Protein AF-0000000087205982 (afdb_homodimer)

Foldseek 3Di:
DDWDWFDAAPDRDTDIDDLVDQDLDCVVVLVSCVNRVGDLVVLVVNLVSCVVVVSNVNSLVSLCVCQDPVNCVVCVVPLPSNLVSLLVLLLVLLVVLLVDDPPSNVVSLVSSVVSLVVNCVSPVLPLSSLLSVLSSCVSVVVLVSSLVSLVSSCVVPVVPVSSVVSNVVSVPVD/DDWDWFDAAPDRDTDIDDLVDQDLDCVVVLVSCVNRVGPLVVLVVNLVSCVVVVSNVNSLVSLCVCQDPVNCVVCVVPLPSNLVSLLVLLLVLLVVLLVDDPPSNVVSLVSSVVSLVVNCVSPVLDLSSLLSVLSSCVSVVVLVSSLVSLVSSCVVPVVPVSSVVSNVVSVPVD

Secondary structure (DSSP, 8-state):
--EEEEEPTTSS-EEEEEGGG--S-THHHHHHHHHTT--HHHHHHHHHHHHHTT-HHHHHHHHHHHTSHHHHHHTTT-HHHHHHHHHHHHHHHHHHHHHS-TTHHHHHHHHHHHHHHHHHHH-TT-HHHHHHHHHHHHHHT-HHHHHHHHHHHHHH-TT-HHHHHHHHHHHHH-/--EEEEEPTTSS-EEEEEGGG--S-THHHHHHHHHTT--HHHHHHHHHHHHHTT-HHHHHHHHHHHTSHHHHHHTTT-HHHHHHHHHHHHHHHHHHHHHS-TTHHHHHHHHHHHHHHHHHHH-TT-HHHHHHHHHHHHHHT-HHHHHHHHHHHHHH-TT-HHHHHHHHHHHHH-

Nearest PDB structures (foldseek):
  5zyq-assembly1_A  TM=8.842E-01  e=2.691E-09  Homo sapiens
  1ihg-assembly1_A  TM=6.279E-01  e=3.077E-03  Bos taurus
  2vyi-assembly2_B  TM=7.522E-01  e=1.192E-02  Homo sapiens
  6i57-assembly1_A  TM=7.414E-01  e=2.942E-02  Homo sapiens
  4hoq-assembly1_A  TM=4.321E-01  e=4.371E-03  Homo sapiens

Organism: Triticum turgidum subsp. durum (NCBI:txid4567)

pLDDT: mean 95.59, std 4.88, range [56.16, 98.88]

Radius of gyration: 22.12 Å; Cα contacts (8 Å, |Δi|>4): 467; chains: 2; bounding box: 49×58×54 Å

Solvent-accessible surface area (backbone atoms only — not comparable to full-atom values): 18392 Å² total; per-residue (Å²): 131,65,62,50,71,42,53,35,68,99,54,93,49,63,47,79,43,54,59,85,68,63,65,91,64,48,62,65,58,50,51,48,42,60,74,28,64,40,60,60,67,57,56,51,53,53,24,49,48,30,43,76,71,67,38,52,68,48,18,50,50,47,40,51,57,63,64,27,72,75,42,48,64,75,42,62,86,49,58,67,55,53,31,51,43,28,41,52,51,16,44,49,24,29,34,49,16,63,62,42,56,82,66,58,16,56,52,24,43,50,51,16,50,51,27,39,48,55,30,33,70,75,44,76,78,48,50,68,50,33,45,48,51,16,52,40,24,50,66,70,65,39,54,70,62,14,49,50,28,24,46,56,40,33,74,75,35,76,78,44,53,68,34,48,47,51,48,42,43,54,66,46,71,104,131,64,61,47,71,42,53,35,70,98,54,92,49,62,46,78,44,54,59,85,68,65,64,90,61,47,62,65,58,50,50,48,42,59,74,29,61,41,61,60,65,57,56,50,53,53,25,49,48,30,43,75,71,67,39,51,68,46,18,49,50,48,40,52,58,64,64,27,72,75,40,49,63,75,42,63,87,48,56,68,55,54,32,50,43,27,40,52,51,16,44,50,24,30,34,50,16,63,62,42,55,82,69,58,16,56,53,24,42,50,51,16,49,52,27,39,50,56,30,34,71,76,43,76,77,47,51,67,48,34,45,48,49,16,52,41,25,48,66,71,65,38,54,68,62,15,49,51,29,26,46,56,42,35,74,74,36,76,77,44,55,69,33,50,47,53,50,43,42,56,67,45,71,105

InterPro domains:
  IPR011990 Tetratricopeptide-like helical domain superfamily [G3DSA:1.25.40.10] (9-173)
  IPR011990 Tetratricopeptide-like helical domain superfamily [SSF48452] (40-171)
  IPR031101 RNA polymerase-associated protein Ctr9 [PTHR14027] (1-172)

Sequence (348 aa):
MASVYIPVQGTEEEVRVALDHLPADASDILDILKAEQAPLHLWLIIAREYFKQGKLEQFRQILEEGSGPEIDDYYADVKYERIAILNALGAFHTFLGKAEKAPQKEVHFKDATQYYNRASRIDETEPSTWIGRGQLCVAKGELQMASDSFKIVLDEDGDNFPALLGQCRLLFISMASVYIPVQGTEEEVRVALDHLPADASDILDILKAEQAPLHLWLIIAREYFKQGKLEQFRQILEEGSGPEIDDYYADVKYERIAILNALGAFHTFLGKAEKAPQKEVHFKDATQYYNRASRIDETEPSTWIGRGQLCVAKGELQMASDSFKIVLDEDGDNFPALLGQCRLLFIS

Structure (mmCIF, N/CA/C/O backbone):
data_AF-0000000087205982-model_v1
#
loop_
_entity.id
_entity.type
_entity.pdbx_description
1 polymer 'Uncharacterized protein'
#
loop_
_atom_site.group_PDB
_atom_site.id
_atom_site.type_symbol
_atom_site.label_atom_id
_atom_site.label_alt_id
_atom_site.label_comp_id
_atom_site.label_asym_id
_atom_site.label_entity_id
_atom_site.label_seq_id
_atom_site.pdbx_PDB_ins_code
_atom_site.Cartn_x
_atom_site.Cartn_y
_atom_site.Cartn_z
_atom_site.occupancy
_atom_site.B_iso_or_equiv
_atom_site.auth_seq_id
_atom_site.auth_comp_id
_atom_site.auth_asym_id
_atom_site.auth_atom_id
_atom_site.pdbx_PDB_model_num
ATOM 1 N N . MET A 1 1 ? 5.84 -5.727 -28.172 1 64 1 MET A N 1
ATOM 2 C CA . MET A 1 1 ? 5.27 -6.922 -27.562 1 64 1 MET A CA 1
ATOM 3 C C . MET A 1 1 ? 6.082 -7.348 -26.344 1 64 1 MET A C 1
ATOM 5 O O . MET A 1 1 ? 7.301 -7.52 -26.438 1 64 1 MET A O 1
ATOM 9 N N . ALA A 1 2 ? 5.457 -7.34 -25.078 1 86.25 2 ALA A N 1
ATOM 10 C CA . ALA A 1 2 ? 6.301 -7.547 -23.906 1 86.25 2 ALA A CA 1
ATOM 11 C C . ALA A 1 2 ? 6.699 -9.016 -23.781 1 86.25 2 ALA A C 1
ATOM 13 O O . ALA A 1 2 ?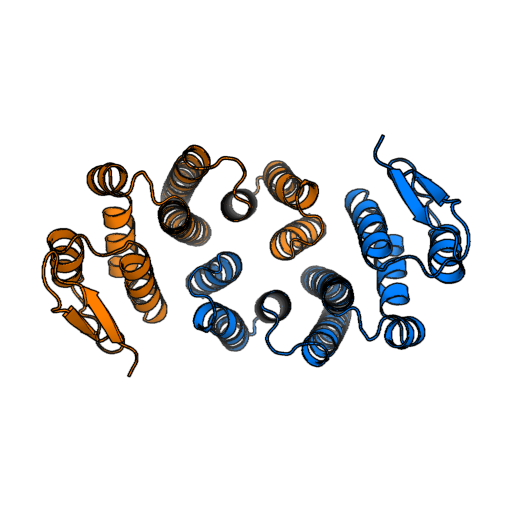 5.883 -9.914 -24 1 86.25 2 ALA A O 1
ATOM 14 N N . SER A 1 3 ? 7.988 -9.375 -23.875 1 95 3 SER A N 1
ATOM 15 C CA . SER A 1 3 ? 8.531 -10.719 -23.656 1 95 3 SER A CA 1
ATOM 16 C C . SER A 1 3 ? 9.508 -10.734 -22.484 1 95 3 SER A C 1
ATOM 18 O O . SER A 1 3 ? 10.031 -9.695 -22.094 1 95 3 SER A O 1
ATOM 20 N N . VAL A 1 4 ? 9.625 -11.984 -21.969 1 96.31 4 VAL A N 1
ATOM 21 C CA . VAL A 1 4 ? 10.711 -12.211 -21.016 1 96.31 4 VAL A CA 1
ATOM 22 C C . VAL A 1 4 ? 11.602 -13.352 -21.516 1 96.31 4 VAL A C 1
ATOM 24 O O . VAL A 1 4 ? 11.18 -14.156 -22.359 1 96.31 4 VAL A O 1
ATOM 27 N N . TYR A 1 5 ? 12.883 -13.312 -21.078 1 97.38 5 TYR A N 1
ATOM 28 C CA . TYR A 1 5 ? 13.875 -14.289 -21.516 1 97.38 5 TYR A CA 1
ATOM 29 C C . TYR A 1 5 ? 14.398 -15.102 -20.344 1 97.38 5 TYR A C 1
ATOM 31 O O . TYR A 1 5 ? 14.984 -14.539 -19.406 1 97.38 5 TY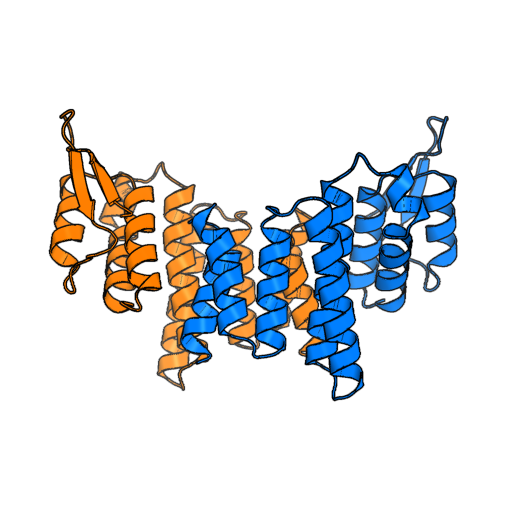R A O 1
ATOM 39 N N . ILE A 1 6 ? 14.164 -16.391 -20.406 1 97.81 6 ILE A N 1
ATOM 40 C CA . ILE A 1 6 ? 14.617 -17.312 -19.375 1 97.81 6 ILE A CA 1
ATOM 41 C C . ILE A 1 6 ? 16 -17.859 -19.734 1 97.81 6 ILE A C 1
ATOM 43 O O . ILE A 1 6 ? 16.156 -18.531 -20.75 1 97.81 6 ILE A O 1
ATOM 47 N N . PRO A 1 7 ? 16.953 -17.547 -18.922 1 97.44 7 PRO A N 1
ATOM 48 C CA . PRO A 1 7 ? 18.266 -18.094 -19.219 1 97.44 7 PRO A CA 1
ATOM 49 C C . PRO A 1 7 ? 18.312 -19.625 -19.172 1 97.44 7 PRO A C 1
ATOM 51 O O . PRO A 1 7 ? 17.641 -20.234 -18.328 1 97.44 7 PRO A O 1
ATOM 54 N N . VAL A 1 8 ? 18.984 -20.234 -20.125 1 95.88 8 VAL A N 1
ATOM 55 C CA . VAL A 1 8 ? 19.219 -21.672 -20.094 1 95.88 8 VAL A CA 1
ATOM 56 C C . VAL A 1 8 ? 20.438 -21.984 -19.234 1 95.88 8 VAL A C 1
ATOM 58 O O . VAL A 1 8 ? 21.531 -21.469 -19.484 1 95.88 8 VAL A O 1
ATOM 61 N N . GLN A 1 9 ? 20.125 -22.766 -18.219 1 91.94 9 GLN A N 1
ATOM 62 C CA . GLN A 1 9 ? 21.172 -23.047 -17.234 1 91.94 9 GLN A CA 1
ATOM 63 C C . GLN A 1 9 ? 22.438 -23.562 -17.891 1 91.94 9 GLN A C 1
ATOM 65 O O . GLN A 1 9 ? 22.375 -24.469 -18.734 1 91.94 9 GLN A O 1
ATOM 70 N N . GLY A 1 10 ? 23.562 -22.969 -17.594 1 91.75 10 GLY A N 1
ATOM 71 C CA . GLY A 1 10 ? 24.859 -23.438 -18.047 1 91.75 10 GLY A CA 1
ATOM 72 C C . GLY A 1 10 ? 25.203 -22.984 -19.453 1 91.75 10 GLY A C 1
ATOM 73 O O . GLY A 1 10 ? 26.219 -23.406 -20.016 1 91.75 10 GLY A O 1
ATOM 74 N N . THR A 1 11 ? 24.344 -22.25 -20.062 1 94.94 11 THR A N 1
ATOM 75 C CA . THR A 1 11 ? 24.594 -21.766 -21.422 1 94.94 11 THR A CA 1
ATOM 76 C C . THR A 1 11 ? 24.344 -20.266 -21.5 1 94.94 11 THR A C 1
ATOM 78 O O . THR A 1 11 ? 23.953 -19.641 -20.516 1 94.94 11 THR A O 1
ATOM 81 N N . GLU A 1 12 ? 24.688 -19.672 -22.672 1 95.5 12 GLU A N 1
ATOM 82 C CA . GLU A 1 12 ? 24.359 -18.281 -22.922 1 95.5 12 GLU A CA 1
ATOM 83 C C . GLU A 1 12 ? 23.031 -18.141 -23.656 1 95.5 12 GLU A C 1
ATOM 85 O O . GLU A 1 12 ? 22.594 -17.016 -23.953 1 95.5 12 GLU A O 1
ATOM 90 N N . GLU A 1 13 ? 22.422 -19.266 -23.828 1 96.94 13 GLU A N 1
ATOM 91 C CA . GLU A 1 13 ? 21.156 -19.234 -24.547 1 96.94 13 GLU A CA 1
ATOM 92 C C . GLU A 1 13 ? 20 -18.828 -23.625 1 96.94 13 GLU A C 1
ATOM 94 O O . GLU A 1 13 ? 20.125 -18.891 -22.406 1 96.94 13 GLU A O 1
ATOM 99 N N . GLU A 1 14 ? 18.984 -18.359 -24.234 1 97.5 14 GLU A N 1
ATOM 100 C CA . GLU A 1 14 ? 17.766 -17.984 -23.516 1 97.5 14 GLU A CA 1
ATOM 101 C C . GLU A 1 14 ? 16.531 -18.5 -24.219 1 97.5 14 GLU A C 1
ATOM 103 O O . GLU A 1 14 ? 16.531 -18.703 -25.438 1 97.5 14 GLU A O 1
ATOM 108 N N . VAL A 1 15 ? 15.562 -18.844 -23.469 1 96.62 15 VAL A N 1
ATOM 109 C CA . VAL A 1 15 ? 14.234 -19.203 -23.969 1 96.62 15 VAL A CA 1
ATOM 110 C C . VAL A 1 15 ? 13.32 -17.984 -23.891 1 96.62 15 VAL A C 1
ATOM 112 O O . VAL A 1 15 ? 13.141 -17.391 -22.812 1 96.62 15 VAL A O 1
ATOM 115 N N . ARG A 1 16 ? 12.766 -17.625 -24.984 1 96.06 16 ARG A N 1
ATOM 116 C CA . ARG A 1 16 ? 11.859 -16.469 -25.047 1 96.06 16 ARG A CA 1
ATOM 117 C C . ARG A 1 16 ? 10.445 -16.875 -24.656 1 96.06 16 ARG A C 1
ATOM 119 O O . ARG A 1 16 ? 9.922 -17.875 -25.156 1 96.06 16 ARG A O 1
ATOM 126 N N . VAL A 1 17 ? 9.828 -16.188 -23.797 1 96.62 17 VAL A N 1
ATOM 127 C CA . VAL A 1 17 ? 8.422 -16.312 -23.453 1 96.62 17 VAL A CA 1
ATOM 128 C C . VAL A 1 17 ? 7.672 -15.047 -23.828 1 96.62 17 VAL A C 1
ATOM 130 O O . VAL A 1 17 ? 7.949 -13.969 -23.297 1 96.62 17 VAL A O 1
ATOM 133 N N . ALA A 1 18 ? 6.684 -15.172 -24.734 1 96.25 18 ALA A N 1
ATOM 134 C CA . ALA A 1 18 ? 5.859 -14.047 -25.156 1 96.25 18 ALA A CA 1
ATOM 135 C C . ALA A 1 18 ? 4.738 -13.781 -24.156 1 96.25 18 ALA A C 1
ATOM 137 O O . ALA A 1 18 ? 3.838 -14.602 -24 1 96.25 18 ALA A O 1
ATOM 138 N N . LEU A 1 19 ? 4.789 -12.617 -23.562 1 96.19 19 LEU A N 1
ATOM 139 C CA . LEU A 1 19 ? 3.85 -12.312 -22.484 1 96.19 19 LEU A CA 1
ATOM 140 C C . LEU A 1 19 ? 2.48 -11.945 -23.047 1 96.19 19 LEU A C 1
ATOM 142 O O . LEU A 1 19 ? 1.464 -12.086 -22.359 1 96.19 19 LEU A O 1
ATOM 146 N N . ASP A 1 20 ? 2.369 -11.516 -24.234 1 94.69 20 ASP A N 1
ATOM 147 C CA . ASP A 1 20 ? 1.104 -11.125 -24.844 1 94.69 20 ASP A CA 1
ATOM 148 C C . ASP A 1 20 ? 0.327 -12.344 -25.328 1 94.69 20 ASP A C 1
ATOM 150 O O . ASP A 1 20 ? -0.86 -12.242 -25.641 1 94.69 20 ASP A O 1
ATOM 154 N N . HIS A 1 21 ? 0.979 -13.539 -25.422 1 92.62 21 HIS A N 1
ATOM 155 C CA . HIS A 1 21 ? 0.349 -14.773 -25.875 1 92.62 21 HIS A CA 1
ATOM 156 C C . HIS A 1 21 ? 0.649 -15.93 -24.922 1 92.62 21 HIS A C 1
ATOM 158 O O . HIS A 1 21 ? 1.104 -16.984 -25.359 1 92.62 21 HIS A O 1
ATOM 164 N N . LEU A 1 22 ? 0.301 -15.727 -23.688 1 96.81 22 LEU A N 1
ATOM 165 C CA . LEU A 1 22 ? 0.54 -16.781 -22.703 1 96.81 22 LEU A CA 1
ATOM 166 C C . LEU A 1 22 ? -0.428 -17.938 -22.891 1 96.81 22 LEU A C 1
ATOM 168 O O . LEU A 1 22 ? -1.612 -17.734 -23.156 1 96.81 22 LEU A O 1
ATOM 172 N N . PRO A 1 23 ? 0.066 -19.172 -22.844 1 96.38 23 PRO A N 1
ATOM 173 C CA . PRO A 1 23 ? -0.799 -20.344 -23.047 1 96.38 23 PRO A CA 1
ATOM 174 C C . PRO A 1 23 ? -1.852 -20.5 -21.953 1 96.38 23 PRO A C 1
ATOM 176 O O . PRO A 1 23 ? -1.636 -20.078 -20.812 1 96.38 23 PRO A O 1
ATOM 179 N N . ALA A 1 24 ? -2.977 -21.125 -22.281 1 96.12 24 ALA A N 1
ATOM 180 C CA . ALA A 1 24 ? -4.035 -21.422 -21.312 1 96.12 24 ALA A CA 1
ATOM 181 C C . ALA A 1 24 ? -3.572 -22.469 -20.297 1 96.12 24 ALA A C 1
ATOM 183 O O . ALA A 1 24 ? -4.031 -22.484 -19.156 1 96.12 24 ALA A O 1
ATOM 184 N N . ASP A 1 25 ? -2.719 -23.234 -20.781 1 96.69 25 ASP A N 1
ATOM 185 C CA . ASP A 1 25 ? -2.07 -24.219 -19.922 1 96.69 25 ASP A CA 1
ATOM 186 C C . ASP A 1 25 ? -0.654 -23.781 -19.562 1 96.69 25 ASP A C 1
ATOM 188 O O . ASP A 1 25 ? 0.228 -23.734 -20.422 1 96.69 25 ASP A O 1
ATOM 192 N N . ALA A 1 26 ? -0.433 -23.5 -18.234 1 97.12 26 ALA A N 1
ATOM 193 C CA . ALA A 1 26 ? 0.837 -22.938 -17.797 1 97.12 26 ALA A CA 1
ATOM 194 C C . ALA A 1 26 ? 1.874 -24.031 -17.562 1 97.12 26 ALA A C 1
ATOM 196 O O . ALA A 1 26 ? 3.021 -23.734 -17.203 1 97.12 26 ALA A O 1
ATOM 197 N N . SER A 1 27 ? 1.554 -25.281 -17.75 1 97.12 27 SER A N 1
ATOM 198 C CA . SER A 1 27 ? 2.414 -26.406 -17.406 1 97.12 27 SER A CA 1
ATOM 199 C C . SER A 1 27 ? 3.738 -26.344 -18.156 1 97.12 27 SER A C 1
ATOM 201 O O . SER A 1 27 ? 4.793 -26.641 -17.594 1 97.12 27 SER A O 1
ATOM 203 N N . ASP A 1 28 ? 3.674 -26 -19.438 1 95.38 28 ASP A N 1
ATOM 204 C CA . ASP A 1 28 ? 4.895 -25.922 -20.234 1 95.38 28 ASP A CA 1
ATOM 205 C C . ASP A 1 28 ? 5.828 -24.828 -19.703 1 95.38 28 ASP A C 1
ATOM 207 O O . ASP A 1 28 ? 7.043 -25.047 -19.625 1 95.38 28 ASP A O 1
ATOM 211 N N . ILE A 1 29 ? 5.254 -23.75 -19.406 1 96.94 29 ILE A N 1
ATOM 212 C CA . ILE A 1 29 ? 6.031 -22.641 -18.859 1 96.94 29 ILE A CA 1
ATOM 213 C C . ILE A 1 29 ? 6.645 -23.047 -17.531 1 96.94 29 ILE A C 1
ATOM 215 O O . ILE A 1 29 ? 7.828 -22.812 -17.281 1 96.94 29 ILE A O 1
ATOM 219 N N . LEU A 1 30 ? 5.848 -23.672 -16.688 1 97.19 30 LEU A N 1
ATOM 220 C CA . LEU A 1 30 ? 6.316 -24.141 -15.391 1 97.19 30 LEU A CA 1
ATOM 221 C C . LEU A 1 30 ? 7.477 -25.125 -15.547 1 97.19 30 LEU A C 1
ATOM 223 O O . LEU A 1 30 ? 8.461 -25.047 -14.812 1 97.19 30 LEU A O 1
ATOM 227 N N . ASP A 1 31 ? 7.363 -26.016 -16.484 1 96.38 31 ASP A N 1
ATOM 228 C CA . ASP A 1 31 ? 8.422 -26.984 -16.734 1 96.38 31 ASP A CA 1
ATOM 229 C C . ASP A 1 31 ? 9.727 -26.297 -17.109 1 96.38 31 ASP A C 1
ATOM 231 O O . ASP A 1 31 ? 10.797 -26.688 -16.656 1 96.38 31 ASP A O 1
ATOM 235 N N . ILE A 1 32 ? 9.594 -25.297 -17.906 1 96.69 32 ILE A N 1
ATOM 236 C CA . ILE A 1 32 ? 10.773 -24.562 -18.344 1 96.69 32 ILE A CA 1
ATOM 237 C C . ILE A 1 32 ? 11.375 -23.812 -17.156 1 96.69 32 ILE A C 1
ATOM 239 O O . ILE A 1 32 ? 12.594 -23.844 -16.953 1 96.69 32 ILE A O 1
ATOM 243 N N . LEU A 1 33 ? 10.594 -23.094 -16.375 1 97.25 33 LEU A N 1
ATOM 244 C CA . LEU A 1 33 ? 11.062 -22.344 -15.219 1 97.25 33 LEU A CA 1
ATOM 245 C C . LEU A 1 33 ? 11.805 -23.266 -14.25 1 97.25 33 LEU A C 1
ATOM 247 O O . LEU A 1 33 ? 12.883 -22.922 -13.758 1 97.25 33 LEU A O 1
ATOM 251 N N . LYS A 1 34 ? 11.266 -24.453 -14.023 1 95.31 34 LYS A N 1
ATOM 252 C CA . LYS A 1 34 ? 11.875 -25.422 -13.109 1 95.31 34 LYS A CA 1
ATOM 253 C C . LYS A 1 34 ? 13.148 -26.016 -13.711 1 95.31 34 LYS A C 1
ATOM 255 O O . LYS A 1 34 ? 14.188 -26.062 -13.055 1 95.31 34 LYS A O 1
ATOM 260 N N . ALA A 1 35 ? 13.047 -26.453 -14.93 1 94.44 35 ALA A N 1
ATOM 261 C CA . ALA A 1 35 ? 14.172 -27.109 -15.594 1 94.44 35 ALA A CA 1
ATOM 262 C C . ALA A 1 35 ? 15.375 -26.172 -15.688 1 94.44 35 ALA A C 1
ATOM 264 O O . ALA A 1 35 ? 16.516 -26.594 -15.531 1 94.44 35 ALA A O 1
ATOM 265 N N . GLU A 1 36 ? 15.094 -24.953 -15.898 1 96.06 36 GLU A N 1
ATOM 266 C CA . GLU A 1 36 ? 16.172 -23.984 -16.109 1 96.06 36 GLU A CA 1
ATOM 267 C C . GLU A 1 36 ? 16.531 -23.266 -14.812 1 96.06 36 GLU A C 1
ATOM 269 O O . GLU A 1 36 ? 17.391 -22.375 -14.805 1 96.06 36 GLU A O 1
ATOM 274 N N . GLN A 1 37 ? 15.906 -23.656 -13.773 1 93.31 37 GLN A N 1
ATOM 275 C CA . GLN A 1 37 ? 16.125 -22.969 -12.508 1 93.31 37 GLN A CA 1
ATOM 276 C C . GLN A 1 37 ? 16.094 -21.453 -12.703 1 93.31 37 GLN A C 1
ATOM 278 O O . GLN A 1 37 ? 17.016 -20.75 -12.297 1 93.31 37 GLN A O 1
ATOM 283 N N . ALA A 1 38 ? 15.023 -21.016 -13.336 1 96.38 38 ALA A N 1
ATOM 284 C CA . ALA A 1 38 ? 14.883 -19.594 -13.672 1 96.38 38 ALA A CA 1
ATOM 285 C C . ALA A 1 38 ? 14.82 -18.734 -12.422 1 96.38 38 ALA A C 1
ATOM 287 O O . ALA A 1 38 ? 14.273 -19.156 -11.398 1 96.38 38 ALA A O 1
ATOM 288 N N . PRO A 1 39 ? 15.414 -17.562 -12.477 1 95.5 39 PRO A N 1
ATOM 289 C CA . PRO A 1 39 ? 15.273 -16.656 -11.344 1 95.5 39 PRO A CA 1
ATOM 290 C C . PRO A 1 39 ? 13.812 -16.406 -10.969 1 95.5 39 PRO A C 1
ATOM 292 O O . PRO A 1 39 ? 12.953 -16.312 -11.844 1 95.5 39 PRO A O 1
ATOM 295 N N . LEU A 1 40 ? 13.594 -16.266 -9.711 1 96.44 40 LEU A N 1
ATOM 296 C CA . LEU A 1 40 ? 12.234 -16.188 -9.188 1 96.44 40 LEU A CA 1
ATOM 297 C C . LEU A 1 40 ? 11.531 -14.93 -9.703 1 96.44 40 LEU A C 1
ATOM 299 O O . LEU A 1 40 ? 10.305 -14.891 -9.812 1 96.44 40 LEU A O 1
ATOM 303 N N . HIS A 1 41 ? 12.352 -13.859 -9.984 1 95.69 41 HIS A N 1
ATOM 304 C CA . HIS A 1 41 ? 11.711 -12.664 -10.516 1 95.69 41 HIS A CA 1
ATOM 305 C C . HIS A 1 41 ? 10.984 -12.953 -11.82 1 95.69 41 HIS A C 1
ATOM 307 O O . HIS A 1 41 ? 9.969 -12.32 -12.125 1 95.69 41 HIS A O 1
ATOM 313 N N . LEU A 1 42 ? 11.453 -13.906 -12.609 1 96.69 42 LEU A N 1
ATOM 314 C CA . LEU A 1 42 ? 10.789 -14.266 -13.859 1 96.69 42 LEU A CA 1
ATOM 315 C C . LEU A 1 42 ? 9.484 -15.008 -13.586 1 96.69 42 LEU A C 1
ATOM 317 O O . LEU A 1 42 ? 8.5 -14.836 -14.305 1 96.69 42 LEU A O 1
ATOM 321 N N . TRP A 1 43 ? 9.422 -15.867 -12.523 1 97.25 43 TRP A N 1
ATOM 322 C CA . TRP A 1 43 ? 8.18 -16.484 -12.086 1 97.25 43 TRP A CA 1
ATOM 323 C C . TRP A 1 43 ? 7.113 -15.438 -11.797 1 97.25 43 TRP A C 1
ATOM 325 O O . TRP A 1 43 ? 5.98 -15.547 -12.273 1 97.25 43 TRP A O 1
ATOM 335 N N . LEU A 1 44 ? 7.527 -14.398 -11.117 1 97 44 LEU A N 1
ATOM 336 C CA . LEU A 1 44 ? 6.629 -13.328 -10.711 1 97 44 LEU A CA 1
ATOM 337 C C . LEU A 1 44 ? 6.117 -12.555 -11.922 1 97 44 LEU A C 1
ATOM 339 O O . LEU A 1 44 ? 4.93 -12.227 -12 1 97 44 LEU A O 1
ATOM 343 N N . ILE A 1 45 ? 7 -12.289 -12.836 1 96.62 45 ILE A N 1
ATOM 344 C CA . ILE A 1 45 ? 6.617 -11.539 -14.031 1 96.62 45 ILE A CA 1
ATOM 345 C C . ILE A 1 45 ? 5.555 -12.312 -14.805 1 96.62 45 ILE A C 1
ATOM 347 O O . ILE A 1 45 ? 4.531 -11.742 -15.195 1 96.62 45 ILE A O 1
ATOM 351 N N . ILE A 1 46 ? 5.75 -13.516 -14.984 1 97.56 46 ILE A N 1
ATOM 352 C CA . ILE A 1 46 ? 4.852 -14.344 -15.773 1 97.56 46 ILE A CA 1
ATOM 353 C C . ILE A 1 46 ? 3.523 -14.508 -15.039 1 97.56 46 ILE A C 1
ATOM 355 O O . ILE A 1 46 ? 2.455 -14.383 -15.641 1 97.56 46 ILE A O 1
ATOM 359 N N . ALA A 1 47 ? 3.586 -14.789 -13.734 1 97.56 47 ALA A N 1
ATOM 360 C CA . ALA A 1 47 ? 2.371 -14.906 -12.93 1 97.56 47 ALA A CA 1
ATOM 361 C C . ALA A 1 47 ? 1.547 -13.625 -12.992 1 97.56 47 ALA A C 1
ATOM 363 O O . ALA A 1 47 ? 0.326 -13.672 -13.164 1 97.56 47 ALA A O 1
ATOM 364 N N . ARG A 1 48 ? 2.156 -12.508 -12.875 1 95.31 48 ARG A N 1
ATOM 365 C CA . ARG A 1 48 ? 1.473 -11.219 -12.922 1 95.31 48 ARG A CA 1
ATOM 366 C C . ARG A 1 48 ? 0.8 -11.008 -14.273 1 95.31 48 ARG A C 1
ATOM 368 O O . ARG A 1 48 ? -0.293 -10.438 -14.344 1 95.31 48 ARG A O 1
ATOM 375 N N . GLU A 1 49 ? 1.51 -11.414 -15.312 1 95.69 49 GLU A N 1
ATOM 376 C CA . GLU A 1 49 ? 0.906 -11.242 -16.641 1 95.69 49 GLU A CA 1
ATOM 377 C C . GLU A 1 49 ? -0.334 -12.117 -16.781 1 95.69 49 GLU A C 1
ATOM 379 O O . GLU A 1 49 ? -1.333 -11.688 -17.375 1 95.69 49 GLU A O 1
ATOM 384 N N . TYR A 1 50 ? -0.273 -13.344 -16.328 1 96.75 50 TYR A N 1
ATOM 385 C CA . TYR A 1 50 ? -1.467 -14.18 -16.297 1 96.75 50 TYR A CA 1
ATOM 386 C C . TYR A 1 50 ? -2.602 -13.492 -15.547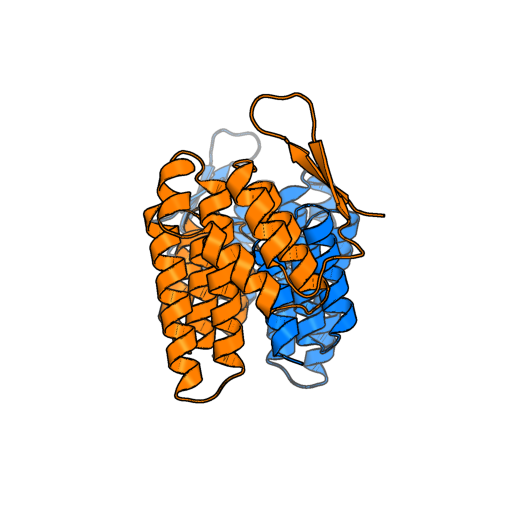 1 96.75 50 TYR A C 1
ATOM 388 O O . TYR A 1 50 ? -3.74 -13.469 -16.016 1 96.75 50 TYR A O 1
ATOM 396 N N . PHE A 1 51 ? -2.283 -12.906 -14.453 1 94.56 51 PHE A N 1
ATOM 397 C CA . PHE A 1 51 ? -3.26 -12.211 -13.617 1 94.56 51 PHE A CA 1
ATOM 398 C C . PHE A 1 51 ? -3.887 -11.047 -14.375 1 94.56 51 PHE A C 1
ATOM 400 O O . PHE A 1 51 ? -5.113 -10.906 -14.414 1 94.56 51 PHE A O 1
ATOM 407 N N . LYS A 1 52 ? -3.029 -10.25 -14.992 1 90.69 52 LYS A N 1
ATOM 408 C CA . LYS A 1 52 ? -3.488 -9.109 -15.781 1 90.69 52 LYS A CA 1
ATOM 409 C C . LYS A 1 52 ? -4.465 -9.555 -16.875 1 90.69 52 LYS A C 1
ATOM 411 O O . LYS A 1 52 ? -5.391 -8.82 -17.219 1 90.69 52 LYS A O 1
ATOM 416 N N . GLN A 1 53 ? -4.297 -10.719 -17.375 1 93 53 GLN A N 1
ATOM 417 C CA . GLN A 1 53 ? -5.113 -11.234 -18.469 1 93 53 GLN A CA 1
ATOM 418 C C . GLN A 1 53 ? -6.344 -11.969 -17.938 1 93 53 GLN A C 1
ATOM 420 O O . GLN A 1 53 ? -7.125 -12.516 -18.719 1 93 53 GLN A O 1
ATOM 425 N N . GLY A 1 54 ? -6.504 -12.07 -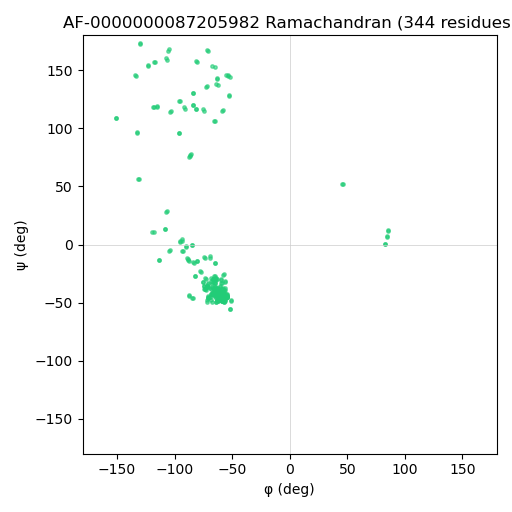16.609 1 92 54 GLY A N 1
ATOM 426 C CA . GLY A 1 54 ? -7.664 -12.695 -15.992 1 92 54 GLY A CA 1
ATOM 427 C C . GLY A 1 54 ? -7.539 -14.203 -15.883 1 92 54 GLY A C 1
ATOM 428 O O . GLY A 1 54 ? -8.523 -14.898 -15.594 1 92 54 GLY A O 1
ATOM 429 N N . LYS A 1 55 ? -6.383 -14.719 -16.203 1 95.94 55 LYS A N 1
ATOM 430 C CA . LYS A 1 55 ? -6.102 -16.141 -16.094 1 95.94 55 LYS A CA 1
ATOM 431 C C . LYS A 1 55 ? -5.625 -16.516 -14.688 1 95.94 55 LYS A C 1
ATOM 433 O O . LYS A 1 55 ? -4.445 -16.812 -14.492 1 95.94 55 LYS A O 1
ATOM 438 N N . LEU A 1 56 ? -6.527 -16.609 -13.758 1 95.81 56 LEU A N 1
ATOM 439 C CA . LEU A 1 56 ? -6.27 -16.672 -12.32 1 95.81 56 LEU A CA 1
ATOM 440 C C . LEU A 1 56 ? -5.73 -18.031 -11.922 1 95.81 56 LEU A C 1
ATOM 442 O O . LEU A 1 56 ? -4.91 -18.1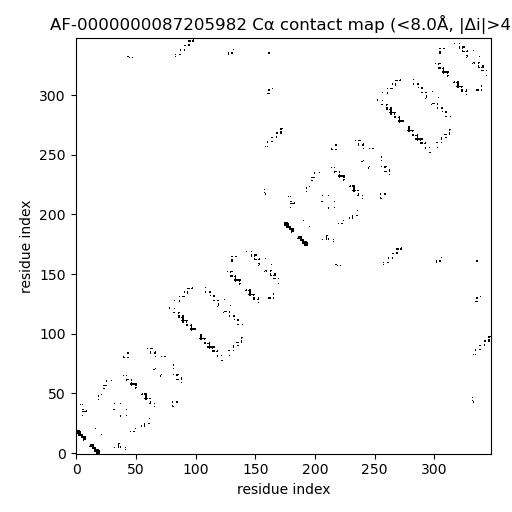41 -11.008 1 95.81 56 LEU A O 1
ATOM 446 N N . GLU A 1 57 ? -6.23 -19.047 -12.586 1 96.88 57 GLU A N 1
ATOM 447 C CA . GLU A 1 57 ? -5.75 -20.391 -12.281 1 96.88 57 GLU A CA 1
ATOM 448 C C . GLU A 1 57 ? -4.262 -20.531 -12.586 1 96.88 57 GLU A C 1
ATOM 450 O O . GLU A 1 57 ? -3.508 -21.094 -11.797 1 96.88 57 GLU A O 1
ATOM 455 N N . GLN A 1 58 ? -3.867 -20.047 -13.727 1 98.06 58 GLN A N 1
ATOM 456 C CA . GLN A 1 58 ? -2.461 -20.094 -14.109 1 98.06 58 GLN A CA 1
ATOM 457 C C . GLN A 1 58 ? -1.606 -19.234 -13.188 1 98.06 58 GLN A C 1
ATOM 459 O O . GLN A 1 58 ? -0.5 -19.625 -12.812 1 98.06 58 GLN A O 1
ATOM 464 N N . PHE A 1 59 ? -2.115 -18.062 -12.852 1 97.81 59 PHE A N 1
ATOM 465 C CA . PHE A 1 59 ? -1.464 -17.203 -11.875 1 97.81 59 PHE A CA 1
ATOM 466 C C . PHE A 1 59 ? -1.179 -17.969 -10.586 1 97.81 59 PHE A C 1
ATOM 468 O O . PHE A 1 59 ? -0.033 -18.031 -10.141 1 97.81 59 PHE A O 1
ATOM 475 N N . ARG A 1 60 ? -2.207 -18.547 -10.023 1 97.5 60 ARG A N 1
ATOM 476 C CA . ARG A 1 60 ? -2.104 -19.281 -8.773 1 97.5 60 ARG A CA 1
ATOM 477 C C . ARG A 1 60 ? -1.132 -20.453 -8.906 1 97.5 60 ARG A C 1
ATOM 479 O O . ARG A 1 60 ? -0.293 -20.672 -8.031 1 97.5 60 ARG A O 1
ATOM 486 N N . GLN A 1 61 ? -1.229 -21.156 -9.977 1 97.94 61 GLN A N 1
ATOM 487 C CA . GLN A 1 61 ? -0.402 -22.344 -10.211 1 97.94 61 GLN A CA 1
ATOM 488 C C . GLN A 1 61 ? 1.081 -21.984 -10.211 1 97.94 61 GLN A C 1
ATOM 490 O O . GLN A 1 61 ? 1.888 -22.656 -9.562 1 97.94 61 GLN A O 1
ATOM 495 N N . ILE A 1 62 ? 1.422 -20.953 -10.914 1 98.19 62 ILE A N 1
ATOM 496 C CA . ILE A 1 62 ? 2.814 -20.531 -11.016 1 98.19 62 ILE A CA 1
ATOM 497 C C . ILE A 1 62 ? 3.346 -20.156 -9.641 1 98.19 62 ILE A C 1
ATOM 499 O O . ILE A 1 62 ? 4.43 -20.594 -9.242 1 98.19 62 ILE A O 1
ATOM 503 N N . LEU A 1 63 ? 2.584 -19.406 -8.891 1 98 63 LEU A N 1
ATOM 504 C CA . LEU A 1 63 ? 3.057 -18.906 -7.605 1 98 63 LEU A CA 1
ATOM 505 C C . LEU A 1 63 ? 3.072 -20.031 -6.566 1 98 63 LEU A C 1
ATOM 507 O O . LEU A 1 63 ? 3.965 -20.078 -5.719 1 98 63 LEU A O 1
ATOM 511 N N . GLU A 1 64 ? 2.113 -20.875 -6.602 1 97.94 64 GLU A N 1
ATOM 512 C CA . GLU A 1 64 ? 2.115 -22.016 -5.684 1 97.94 64 GLU A CA 1
ATOM 513 C C . GLU A 1 64 ? 3.324 -22.906 -5.922 1 97.94 64 GLU A C 1
ATOM 515 O O . GLU A 1 64 ? 3.996 -23.328 -4.973 1 97.94 64 GLU A O 1
ATOM 520 N N . GLU A 1 65 ? 3.582 -23.219 -7.172 1 96.62 65 GLU A N 1
ATOM 521 C CA . GLU A 1 65 ? 4.781 -23.984 -7.48 1 96.62 65 GLU A CA 1
ATOM 522 C C . GLU A 1 65 ? 6.047 -23.219 -7.09 1 96.62 65 GLU A C 1
ATOM 524 O O . GLU A 1 65 ? 7 -23.812 -6.578 1 96.62 65 GLU A O 1
ATOM 529 N N . GLY A 1 66 ? 5.977 -21.953 -7.355 1 96.5 66 GLY A N 1
ATOM 530 C CA . GLY A 1 66 ? 7.117 -21.109 -7.051 1 96.5 66 GLY A CA 1
ATOM 531 C C . GLY A 1 66 ? 7.344 -20.938 -5.562 1 96.5 66 GLY A C 1
ATOM 532 O O . GLY A 1 66 ? 8.375 -20.391 -5.148 1 96.5 66 GLY A O 1
ATOM 533 N N . SER A 1 67 ? 6.504 -21.328 -4.77 1 96.69 67 SER A N 1
ATOM 534 C CA . SER A 1 67 ? 6.641 -21.234 -3.318 1 96.69 67 SER A CA 1
ATOM 535 C C . SER A 1 67 ? 6.605 -22.609 -2.668 1 96.69 67 SER A C 1
ATOM 537 O O . SER A 1 67 ? 6.406 -22.719 -1.457 1 96.69 67 SER A O 1
ATOM 539 N N . GLY A 1 68 ? 6.688 -23.578 -3.463 1 95.31 68 GLY A N 1
ATOM 540 C CA . GLY A 1 68 ? 6.684 -24.938 -2.945 1 95.31 68 GLY A CA 1
ATOM 541 C C . GLY A 1 68 ? 7.973 -25.312 -2.229 1 95.31 68 GLY A C 1
ATOM 542 O O . GLY A 1 68 ? 8.953 -24.562 -2.287 1 95.31 68 GLY A O 1
ATOM 543 N N . PRO A 1 69 ? 7.98 -26.375 -1.536 1 91.25 69 PRO A N 1
ATOM 544 C CA . PRO A 1 69 ? 9.125 -26.781 -0.719 1 91.25 69 PRO A CA 1
ATOM 545 C C . PRO A 1 69 ? 10.414 -26.938 -1.531 1 91.25 69 PRO A C 1
ATOM 547 O O . PRO A 1 69 ? 11.492 -26.594 -1.052 1 91.25 69 PRO A O 1
ATOM 550 N N . GLU A 1 70 ? 10.336 -27.516 -2.695 1 86.44 70 GLU A N 1
ATOM 551 C CA . GLU A 1 70 ? 11.516 -27.703 -3.533 1 86.44 70 GLU A CA 1
ATOM 552 C C . GLU A 1 70 ? 12.156 -26.375 -3.906 1 86.44 70 GLU A C 1
ATOM 554 O O . GLU A 1 70 ? 13.383 -26.25 -3.951 1 86.44 70 GLU A O 1
ATOM 559 N N . ILE A 1 71 ? 11.383 -25.422 -4.191 1 84.31 71 ILE A N 1
ATOM 560 C CA . ILE A 1 71 ? 11.844 -24.094 -4.582 1 84.31 71 ILE A CA 1
ATOM 561 C C . ILE A 1 71 ? 12.414 -23.359 -3.365 1 84.31 71 ILE A C 1
ATOM 563 O O . ILE A 1 71 ? 13.445 -22.688 -3.461 1 84.31 71 ILE A O 1
ATOM 567 N N . ASP A 1 72 ? 11.836 -23.547 -2.201 1 86.5 72 ASP A N 1
ATOM 568 C CA . ASP A 1 72 ? 12.312 -22.938 -0.963 1 86.5 72 ASP A CA 1
ATOM 569 C C . ASP A 1 72 ? 13.766 -23.312 -0.693 1 86.5 72 ASP A C 1
ATOM 571 O O . ASP A 1 72 ? 14.57 -22.469 -0.282 1 86.5 72 ASP A O 1
ATOM 575 N N . ASP A 1 73 ? 14.031 -24.484 -0.976 1 88.06 73 ASP A N 1
ATOM 576 C CA . ASP A 1 73 ? 15.375 -24.984 -0.713 1 88.06 73 ASP A CA 1
ATOM 577 C C . ASP A 1 73 ? 16.391 -24.375 -1.685 1 88.06 73 ASP A C 1
ATOM 579 O O . ASP A 1 73 ? 17.453 -23.922 -1.274 1 88.06 73 ASP A O 1
ATOM 583 N N . TYR A 1 74 ? 16.016 -24.359 -2.852 1 89.44 74 TYR A N 1
ATOM 584 C CA . TYR A 1 74 ? 16.922 -23.922 -3.9 1 89.44 74 TYR A CA 1
ATOM 585 C C . TYR A 1 74 ? 17.156 -22.422 -3.828 1 89.44 74 TYR A C 1
ATOM 587 O O . TYR A 1 74 ? 18.266 -21.938 -4.109 1 89.44 74 TYR A O 1
ATOM 595 N N . TYR A 1 75 ? 16.141 -21.672 -3.488 1 92.69 75 TYR A N 1
ATOM 596 C CA . TYR A 1 75 ? 16.219 -20.203 -3.492 1 92.69 75 TYR A CA 1
ATOM 597 C C . TYR A 1 75 ? 16.281 -19.656 -2.07 1 92.69 75 TYR A C 1
ATOM 599 O O . TYR A 1 75 ? 15.82 -18.547 -1.8 1 92.69 75 TYR A O 1
ATOM 607 N N . ALA A 1 76 ? 16.812 -20.406 -1.178 1 89 76 ALA A N 1
ATOM 608 C CA . ALA A 1 76 ? 16.812 -20.078 0.242 1 89 76 ALA A CA 1
ATOM 609 C C . ALA A 1 76 ? 17.484 -18.719 0.481 1 89 76 ALA A C 1
ATOM 611 O O . ALA A 1 76 ? 17.109 -18 1.409 1 89 76 ALA A O 1
ATOM 612 N N . ASP A 1 77 ? 18.375 -18.328 -0.393 1 91.69 77 ASP A N 1
ATOM 613 C CA . ASP A 1 77 ? 19.125 -17.094 -0.181 1 91.69 77 ASP A CA 1
ATOM 614 C C . ASP A 1 77 ? 18.438 -15.906 -0.858 1 91.69 77 ASP A C 1
ATOM 616 O O . ASP A 1 77 ? 18.859 -14.758 -0.705 1 91.69 77 ASP A O 1
ATOM 620 N N . VAL A 1 78 ? 17.375 -16.172 -1.607 1 94.44 78 VAL A N 1
ATOM 621 C CA . VAL A 1 78 ? 16.594 -15.133 -2.273 1 94.44 78 VAL A CA 1
ATOM 622 C C . VAL A 1 78 ? 15.383 -14.758 -1.416 1 94.44 78 VAL A C 1
ATOM 624 O O . VAL A 1 78 ? 14.352 -15.422 -1.469 1 94.44 78 VAL A O 1
ATOM 627 N N . LYS A 1 79 ? 15.469 -13.75 -0.632 1 94.69 79 LYS A N 1
ATOM 628 C CA . LYS A 1 79 ? 14.453 -13.414 0.358 1 94.69 79 LYS A CA 1
ATOM 629 C C . LYS A 1 79 ? 13.328 -12.602 -0.267 1 94.69 79 LYS A C 1
ATOM 631 O O . LYS A 1 79 ? 12.148 -12.938 -0.117 1 94.69 79 LYS A O 1
ATOM 636 N N . TYR A 1 80 ? 13.711 -11.602 -1.047 1 95.56 80 TYR A N 1
ATOM 637 C CA . TYR A 1 80 ? 12.75 -10.617 -1.513 1 95.56 80 TYR A CA 1
ATOM 638 C C . TYR A 1 80 ? 11.695 -11.258 -2.414 1 95.56 80 TYR A C 1
ATOM 640 O O . TYR A 1 80 ? 10.5 -11.125 -2.17 1 95.56 80 TYR A O 1
ATOM 648 N N . GLU A 1 81 ? 12.141 -12.023 -3.391 1 96.44 81 GLU A N 1
ATOM 649 C CA . GLU A 1 81 ? 11.211 -12.609 -4.344 1 96.44 81 GLU A CA 1
ATOM 650 C C . GLU A 1 81 ? 10.375 -13.711 -3.693 1 96.44 81 GLU A C 1
ATOM 652 O O . GLU A 1 81 ? 9.211 -13.906 -4.043 1 96.44 81 GLU A O 1
ATOM 657 N N . ARG A 1 82 ? 10.961 -14.438 -2.76 1 97.06 82 ARG A N 1
ATOM 658 C CA . ARG A 1 82 ? 10.195 -15.453 -2.045 1 97.06 82 ARG A CA 1
ATOM 659 C C . ARG A 1 82 ? 9.055 -14.828 -1.254 1 97.06 82 ARG A C 1
ATOM 661 O O . ARG A 1 82 ? 7.93 -15.328 -1.28 1 97.06 82 ARG A O 1
ATOM 668 N N . ILE A 1 83 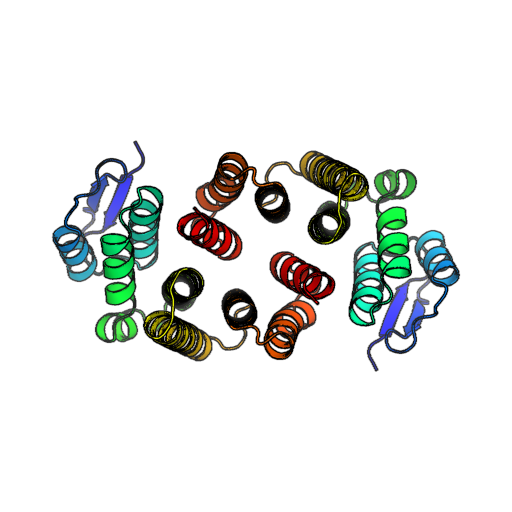? 9.305 -13.742 -0.617 1 97.81 83 ILE A N 1
ATOM 669 C CA . ILE A 1 83 ? 8.281 -13.031 0.147 1 97.81 83 ILE A CA 1
ATOM 670 C C . ILE A 1 83 ? 7.238 -12.453 -0.802 1 97.81 83 ILE A C 1
ATOM 672 O O . ILE A 1 83 ? 6.035 -12.539 -0.534 1 97.81 83 ILE A O 1
ATOM 676 N N . ALA A 1 84 ? 7.695 -11.891 -1.916 1 97.88 84 ALA A N 1
ATOM 677 C CA . ALA A 1 84 ? 6.773 -11.305 -2.887 1 97.88 84 ALA A CA 1
ATOM 678 C C . ALA A 1 84 ? 5.781 -12.344 -3.396 1 97.88 84 ALA A C 1
ATOM 680 O O . ALA A 1 84 ? 4.59 -12.062 -3.531 1 97.88 84 ALA A O 1
ATOM 681 N N . ILE A 1 85 ? 6.23 -13.539 -3.699 1 97.88 85 ILE A N 1
ATOM 682 C CA . ILE A 1 85 ? 5.379 -14.617 -4.195 1 97.88 85 ILE A CA 1
ATOM 683 C C . ILE A 1 85 ? 4.355 -15 -3.127 1 97.88 85 ILE A C 1
ATOM 685 O O . ILE A 1 85 ? 3.158 -15.102 -3.412 1 97.88 85 ILE A O 1
ATOM 689 N N . LEU A 1 86 ? 4.832 -15.18 -1.899 1 98.19 86 LEU A N 1
ATOM 690 C CA . LEU A 1 86 ? 3.951 -15.555 -0.799 1 98.19 86 LEU A CA 1
ATOM 691 C C . LEU A 1 86 ? 2.928 -14.461 -0.518 1 98.19 86 LEU A C 1
ATOM 693 O O . LEU A 1 86 ? 1.749 -14.75 -0.302 1 98.19 86 LEU A O 1
ATOM 697 N N . ASN A 1 87 ? 3.334 -13.227 -0.531 1 98.69 87 ASN A N 1
ATOM 698 C CA . ASN A 1 87 ? 2.426 -12.109 -0.297 1 98.69 87 ASN A CA 1
ATOM 699 C C . ASN A 1 87 ? 1.382 -12 -1.404 1 98.69 87 ASN A C 1
ATOM 701 O O . ASN A 1 87 ? 0.221 -11.68 -1.139 1 98.69 87 ASN A O 1
ATOM 705 N N . ALA A 1 88 ? 1.807 -12.203 -2.623 1 98.31 88 ALA A N 1
ATOM 706 C CA . ALA A 1 88 ? 0.849 -12.188 -3.725 1 98.31 88 ALA A CA 1
ATOM 707 C C . ALA A 1 88 ? -0.228 -13.25 -3.537 1 98.31 88 ALA A C 1
ATOM 709 O O . ALA A 1 88 ? -1.414 -12.984 -3.744 1 98.31 88 ALA A O 1
ATOM 710 N N . LEU A 1 89 ? 0.16 -14.43 -3.137 1 98.44 89 LEU A N 1
ATOM 711 C CA . LEU A 1 89 ? -0.796 -15.5 -2.869 1 98.44 89 LEU A CA 1
ATOM 712 C C . LEU A 1 89 ? -1.695 -15.141 -1.69 1 98.44 89 LEU A C 1
ATOM 714 O O . LEU A 1 89 ? -2.898 -15.406 -1.718 1 98.44 89 LEU A O 1
ATOM 718 N N . GLY A 1 90 ? -1.064 -14.578 -0.677 1 98.75 90 GLY A N 1
ATOM 719 C CA . GLY A 1 90 ? -1.857 -14.094 0.443 1 98.75 90 GLY A CA 1
ATOM 720 C C . GLY A 1 90 ? -2.918 -13.094 0.036 1 98.75 90 GLY A C 1
ATOM 721 O O . GLY A 1 90 ? -4.078 -13.203 0.438 1 98.75 90 GLY A O 1
ATOM 722 N N . ALA A 1 91 ? -2.51 -12.125 -0.752 1 98.25 91 ALA A N 1
ATOM 723 C CA . ALA A 1 91 ? -3.447 -11.117 -1.243 1 98.25 91 ALA A CA 1
ATOM 724 C C . ALA A 1 91 ? -4.57 -11.758 -2.053 1 98.25 91 ALA A C 1
ATOM 726 O O . ALA A 1 91 ? -5.746 -11.453 -1.842 1 98.25 91 ALA A O 1
ATOM 727 N N . PHE A 1 92 ? -4.234 -12.664 -2.953 1 97.88 92 PHE A N 1
ATOM 728 C CA . PHE A 1 92 ? -5.195 -13.359 -3.797 1 97.88 92 PHE A CA 1
ATOM 729 C C . PHE A 1 92 ? -6.246 -14.07 -2.947 1 97.88 92 PHE A C 1
ATOM 731 O O . PHE A 1 92 ? -7.445 -13.891 -3.156 1 97.88 92 PHE A O 1
ATOM 738 N N . HIS A 1 93 ? -5.859 -14.758 -1.919 1 98.25 93 HIS A N 1
ATOM 739 C CA . HIS A 1 93 ? -6.789 -15.5 -1.079 1 98.25 93 HIS A CA 1
ATOM 740 C C . HIS A 1 93 ? -7.578 -14.57 -0.167 1 98.25 93 HIS A C 1
ATOM 742 O O . HIS A 1 93 ? -8.727 -14.859 0.173 1 98.25 93 HIS A O 1
ATOM 748 N N . THR A 1 94 ? -6.984 -13.484 0.264 1 98.38 94 THR A N 1
ATOM 749 C CA . THR A 1 94 ? -7.707 -12.492 1.058 1 98.38 94 THR A CA 1
ATOM 750 C C . THR A 1 94 ? -8.938 -11.992 0.307 1 98.38 94 THR A C 1
ATOM 752 O O . THR A 1 94 ? -10.047 -12.031 0.833 1 98.38 94 THR A O 1
ATOM 755 N N . PHE A 1 95 ? -8.75 -11.609 -0.931 1 96.38 95 PHE A N 1
ATOM 756 C CA . PHE A 1 95 ? -9.852 -10.977 -1.641 1 96.38 95 PHE A CA 1
ATOM 757 C C . PHE A 1 95 ? -10.805 -12.023 -2.211 1 96.38 95 PHE A C 1
ATOM 759 O O . PHE A 1 95 ? -12 -11.766 -2.352 1 96.38 95 PHE A O 1
ATOM 766 N N . LEU A 1 96 ? -10.305 -13.242 -2.51 1 95.5 96 LEU A N 1
ATOM 767 C CA . LEU A 1 96 ? -11.219 -14.344 -2.816 1 95.5 96 LEU A CA 1
ATOM 768 C C . LEU A 1 96 ? -12.141 -14.633 -1.634 1 95.5 96 LEU A C 1
ATOM 770 O O . LEU A 1 96 ? -13.336 -14.875 -1.815 1 95.5 96 LEU A O 1
ATOM 774 N N . GLY A 1 97 ? -11.492 -14.656 -0.47 1 97 97 GLY A N 1
ATOM 775 C CA . GLY A 1 97 ? -12.297 -14.844 0.727 1 97 97 GLY A CA 1
ATOM 776 C C . GLY A 1 97 ? -13.359 -13.781 0.903 1 97 97 GLY A C 1
ATOM 777 O O . GLY A 1 97 ? -14.492 -14.094 1.283 1 97 97 GLY A O 1
ATOM 778 N N . LYS A 1 98 ? -13.094 -12.586 0.655 1 95.06 98 LYS A N 1
ATOM 779 C CA . LYS A 1 98 ? -14.047 -11.484 0.776 1 95.06 98 LYS A CA 1
ATOM 780 C C . LYS A 1 98 ? -15.203 -11.648 -0.199 1 95.06 98 LYS A C 1
ATOM 782 O O . LYS A 1 98 ? -16.328 -11.25 0.094 1 95.06 98 LYS A O 1
ATOM 787 N N . ALA A 1 99 ? -14.93 -12.281 -1.319 1 94.44 99 ALA A N 1
ATOM 788 C CA . ALA A 1 99 ? -15.922 -12.406 -2.383 1 94.44 99 ALA A CA 1
ATOM 789 C C . ALA A 1 99 ? -16.766 -13.664 -2.201 1 94.44 99 ALA A C 1
ATOM 791 O O . ALA A 1 99 ? -17.766 -13.852 -2.889 1 94.44 99 ALA A O 1
ATOM 792 N N . GLU A 1 100 ? -16.312 -14.477 -1.32 1 94.81 100 GLU A N 1
ATOM 793 C CA . GLU A 1 100 ? -16.969 -15.766 -1.148 1 94.81 100 GLU A CA 1
ATOM 794 C C . GLU A 1 100 ? -17.797 -15.797 0.13 1 94.81 100 GLU A C 1
ATOM 796 O O . GLU A 1 100 ? -17.734 -14.875 0.943 1 94.81 100 GLU A O 1
ATOM 801 N N . LYS A 1 101 ? -18.656 -16.828 0.232 1 95.06 101 LYS A N 1
ATOM 802 C CA . LYS A 1 101 ? -19.438 -17.094 1.436 1 95.06 101 LYS A CA 1
ATOM 803 C C . LYS A 1 101 ? -18.906 -18.297 2.201 1 95.06 101 LYS A C 1
ATOM 805 O O . LYS A 1 101 ? -18.109 -19.078 1.662 1 95.06 101 LYS A O 1
ATOM 810 N N . ALA A 1 102 ? -19.281 -18.25 3.391 1 93.62 102 ALA A N 1
ATOM 811 C CA . ALA A 1 102 ? -18.922 -19.438 4.164 1 93.62 102 ALA A CA 1
ATOM 812 C C . ALA A 1 102 ? -19.422 -20.719 3.484 1 93.62 102 ALA A C 1
ATOM 814 O O . ALA A 1 102 ? -20.516 -20.734 2.906 1 93.62 102 ALA A O 1
ATOM 815 N N . PRO A 1 103 ? -18.719 -21.812 3.572 1 96.75 103 PRO A N 1
ATOM 816 C CA . PRO A 1 103 ? -17.469 -22.016 4.32 1 96.75 103 PRO A CA 1
ATOM 817 C C . PRO A 1 103 ? -16.234 -21.656 3.512 1 96.75 103 PRO A C 1
ATOM 819 O O . PRO A 1 103 ? -15.125 -21.625 4.055 1 96.75 103 PRO A O 1
ATOM 822 N N . GLN A 1 104 ? -16.312 -21.484 2.211 1 97 104 GLN A N 1
ATOM 823 C CA . GLN A 1 104 ? -15.188 -21.188 1.335 1 97 104 GLN A CA 1
ATOM 824 C C . GLN A 1 104 ? -14.445 -19.938 1.788 1 97 104 GLN A C 1
ATOM 826 O O . GLN A 1 104 ? -13.219 -19.859 1.679 1 97 104 GLN A O 1
ATOM 831 N N . LYS A 1 105 ? -15.172 -18.969 2.252 1 97.56 105 LYS A N 1
ATOM 832 C CA . LYS A 1 105 ? -14.586 -17.75 2.797 1 97.56 105 LYS A CA 1
ATOM 833 C C . LYS A 1 105 ? -13.523 -18.062 3.844 1 97.56 105 LYS A C 1
ATOM 835 O O . LYS A 1 105 ? -12.406 -17.547 3.77 1 97.56 105 LYS A O 1
ATOM 840 N N . GLU A 1 106 ? -13.836 -18.922 4.742 1 98 106 GLU A N 1
ATOM 841 C CA . GLU A 1 106 ? -12.938 -19.266 5.84 1 98 106 GLU A CA 1
ATOM 842 C C . GLU A 1 106 ? -11.727 -20.047 5.332 1 98 106 GLU A C 1
ATOM 844 O O . GLU A 1 106 ? -10.625 -19.906 5.855 1 98 106 GLU A O 1
ATOM 849 N N . VAL A 1 107 ? -12.016 -20.859 4.406 1 98.38 107 VAL A N 1
ATOM 850 C CA . VAL A 1 107 ? -10.922 -21.625 3.811 1 98.38 107 VAL A CA 1
ATOM 851 C C . VAL A 1 107 ? -9.906 -20.672 3.188 1 98.38 107 VAL A C 1
ATOM 853 O O . VAL A 1 107 ? -8.695 -20.797 3.422 1 98.38 107 VAL A O 1
ATOM 856 N N . HIS A 1 108 ? -10.367 -19.688 2.453 1 98.31 108 HIS A N 1
ATOM 857 C CA . HIS A 1 108 ? -9.492 -18.719 1.812 1 98.31 108 HIS A CA 1
ATOM 858 C C . HIS A 1 108 ? -8.781 -17.844 2.846 1 98.31 108 HIS A C 1
ATOM 860 O O . HIS A 1 108 ? -7.598 -17.531 2.695 1 98.31 108 HIS A O 1
ATOM 866 N N . PHE A 1 109 ? -9.453 -17.422 3.871 1 98.69 109 PHE A N 1
ATOM 867 C CA . PHE A 1 109 ? -8.805 -16.641 4.918 1 98.69 109 PHE A CA 1
ATOM 868 C C . PHE A 1 109 ? -7.723 -17.453 5.617 1 98.69 109 PHE A C 1
ATOM 870 O O . PHE A 1 109 ? -6.68 -16.922 5.988 1 98.69 109 PHE A O 1
ATOM 877 N N . LYS A 1 110 ? -7.957 -18.734 5.824 1 98.75 110 LYS A N 1
ATOM 878 C CA . LYS A 1 110 ? -6.941 -19.625 6.398 1 98.75 110 LYS A CA 1
ATOM 879 C C . LYS A 1 110 ? -5.723 -19.719 5.484 1 98.75 110 LYS A C 1
ATOM 881 O O . LYS A 1 110 ? -4.586 -19.641 5.949 1 98.75 110 LYS A O 1
ATOM 886 N N . ASP A 1 111 ? -5.988 -19.938 4.242 1 98.69 111 ASP A N 1
ATOM 887 C CA . ASP A 1 111 ? -4.895 -20 3.277 1 98.69 111 ASP A CA 1
ATOM 888 C C . ASP A 1 111 ? -4.094 -18.703 3.277 1 98.69 111 ASP A C 1
ATOM 890 O O . ASP A 1 111 ? -2.861 -18.719 3.312 1 98.69 111 ASP A O 1
ATOM 894 N N . ALA A 1 112 ? -4.75 -17.547 3.217 1 98.88 112 ALA A N 1
ATOM 895 C CA . ALA A 1 112 ? -4.082 -16.25 3.264 1 98.88 112 ALA A CA 1
ATOM 896 C C . ALA A 1 112 ? -3.195 -16.125 4.5 1 98.88 112 ALA A C 1
ATOM 898 O O . ALA A 1 112 ? -2.035 -15.719 4.402 1 98.88 112 ALA A O 1
ATOM 899 N N . THR A 1 113 ? -3.752 -16.531 5.633 1 98.88 113 THR A N 1
ATOM 900 C CA . THR A 1 113 ? -3.006 -16.5 6.887 1 98.88 113 THR A CA 1
ATOM 901 C C . THR A 1 113 ? -1.735 -17.344 6.785 1 98.88 113 THR A C 1
ATOM 903 O O . THR A 1 113 ? -0.661 -16.891 7.199 1 98.88 113 THR A O 1
ATOM 906 N N . GLN A 1 114 ? -1.878 -18.484 6.242 1 98.75 114 GLN A N 1
ATOM 907 C CA . GLN A 1 114 ? -0.738 -19.391 6.113 1 98.75 114 GLN A CA 1
ATOM 908 C C . GLN A 1 114 ? 0.34 -18.781 5.215 1 98.75 114 GLN A C 1
ATOM 910 O O . GLN A 1 114 ? 1.53 -18.875 5.523 1 98.75 114 GLN A O 1
ATOM 915 N N . TYR A 1 115 ? -0.001 -18.172 4.117 1 98.69 115 TYR A N 1
ATOM 916 C CA . TYR A 1 115 ? 0.974 -17.547 3.223 1 98.69 115 TYR A CA 1
ATOM 917 C C . TYR A 1 115 ? 1.685 -16.391 3.906 1 98.69 115 TYR A C 1
ATOM 919 O O . TYR A 1 115 ? 2.908 -16.266 3.816 1 98.69 115 TYR A O 1
ATOM 927 N N . TYR A 1 116 ? 0.953 -15.523 4.598 1 98.81 116 TYR A N 1
ATOM 928 C CA . TYR A 1 116 ? 1.581 -14.406 5.301 1 98.81 116 TYR A CA 1
ATOM 929 C C . TYR A 1 116 ? 2.486 -14.914 6.418 1 98.81 116 TYR A C 1
ATOM 931 O O . TYR A 1 116 ? 3.525 -14.312 6.703 1 98.81 116 TYR A O 1
ATOM 939 N N . ASN A 1 117 ? 2.072 -16.016 7.105 1 98.75 117 ASN A N 1
ATOM 940 C CA . ASN A 1 117 ? 2.936 -16.625 8.117 1 98.75 117 ASN A CA 1
ATOM 941 C C . ASN A 1 117 ? 4.254 -17.094 7.516 1 98.75 117 ASN A C 1
ATOM 943 O O . ASN A 1 117 ? 5.32 -16.875 8.094 1 98.75 117 ASN A O 1
ATOM 947 N N . ARG A 1 118 ? 4.172 -17.766 6.453 1 98 118 ARG A N 1
ATOM 948 C CA . ARG A 1 118 ? 5.375 -18.234 5.777 1 98 118 ARG A CA 1
ATOM 949 C C . ARG A 1 118 ? 6.258 -17.062 5.355 1 98 118 ARG A C 1
ATOM 951 O O . ARG A 1 118 ? 7.484 -17.125 5.5 1 98 118 ARG A O 1
ATOM 958 N N . ALA A 1 119 ? 5.684 -15.992 4.805 1 98.25 119 ALA A N 1
ATOM 959 C CA . ALA A 1 119 ? 6.441 -14.789 4.449 1 98.25 119 ALA A CA 1
ATOM 960 C C . ALA A 1 119 ? 7.117 -14.188 5.68 1 98.25 119 ALA A C 1
ATOM 962 O O . ALA A 1 119 ? 8.289 -13.805 5.621 1 98.25 119 ALA A O 1
ATOM 963 N N . SER A 1 120 ? 6.398 -14.141 6.805 1 98.19 120 SER A N 1
ATOM 964 C CA . SER A 1 120 ? 6.906 -13.57 8.047 1 98.19 120 SER A CA 1
ATOM 965 C C . SER A 1 120 ? 8.07 -14.383 8.594 1 98.19 120 SER A C 1
ATOM 967 O O . SER A 1 120 ? 8.977 -13.844 9.234 1 98.19 120 SER A O 1
ATOM 969 N N . ARG A 1 121 ? 8.094 -15.672 8.359 1 97 121 ARG A N 1
ATOM 970 C CA . ARG A 1 121 ? 9.188 -16.531 8.805 1 97 121 ARG A CA 1
ATOM 971 C C . ARG A 1 121 ? 10.477 -16.219 8.055 1 97 121 ARG A C 1
ATOM 973 O O . ARG A 1 121 ? 11.57 -16.391 8.586 1 97 121 ARG A O 1
ATOM 980 N N . ILE A 1 122 ? 10.328 -15.812 6.836 1 96.69 122 ILE A N 1
ATOM 981 C CA . ILE A 1 122 ? 11.5 -15.422 6.051 1 96.69 122 ILE A CA 1
ATOM 982 C C . ILE A 1 122 ? 12.055 -14.109 6.578 1 96.69 122 ILE A C 1
ATOM 984 O O . ILE A 1 122 ? 13.266 -13.969 6.758 1 96.69 122 ILE A O 1
ATOM 988 N N . ASP A 1 123 ? 11.242 -13.125 6.832 1 97.31 123 ASP A N 1
ATOM 989 C CA . ASP A 1 123 ? 11.594 -11.828 7.41 1 97.31 123 ASP A CA 1
ATOM 990 C C . ASP A 1 123 ? 10.422 -11.25 8.203 1 97.31 123 ASP A C 1
ATOM 992 O O . ASP A 1 123 ? 9.445 -10.773 7.617 1 97.31 123 ASP A O 1
ATOM 996 N N . GLU A 1 124 ? 10.477 -11.211 9.414 1 97.56 124 GLU A N 1
ATOM 997 C CA . GLU A 1 124 ? 9.383 -10.812 10.289 1 97.56 124 GLU A CA 1
ATOM 998 C C . GLU A 1 124 ? 9.156 -9.305 10.25 1 97.56 124 GLU A C 1
ATOM 1000 O O . GLU A 1 124 ? 8.133 -8.812 10.734 1 97.56 124 GLU A O 1
ATOM 1005 N N . THR A 1 125 ? 10.039 -8.516 9.68 1 97.25 125 THR A N 1
ATOM 1006 C CA . THR A 1 125 ? 9.945 -7.059 9.719 1 97.25 125 THR A CA 1
ATOM 1007 C C . THR A 1 125 ? 9.469 -6.512 8.375 1 97.25 125 THR A C 1
ATOM 1009 O O . THR A 1 125 ? 9.305 -5.301 8.211 1 97.25 125 THR A O 1
ATOM 1012 N N . GLU A 1 126 ? 9.312 -7.371 7.359 1 97.75 126 GLU A N 1
ATOM 1013 C CA . GLU A 1 126 ? 8.961 -6.938 6.012 1 97.75 126 GLU A CA 1
ATOM 1014 C C . GLU A 1 126 ? 7.637 -6.172 6.008 1 97.75 126 GLU A C 1
ATOM 1016 O O . GLU A 1 126 ? 6.578 -6.746 6.27 1 97.75 126 GLU A O 1
ATOM 1021 N N . PRO A 1 127 ? 7.59 -4.871 5.672 1 98.12 127 PRO A N 1
ATOM 1022 C CA . PRO A 1 127 ? 6.375 -4.059 5.758 1 98.12 127 PRO A CA 1
ATOM 1023 C C . PRO A 1 127 ? 5.258 -4.57 4.855 1 98.12 127 PRO A C 1
ATOM 1025 O O . PRO A 1 127 ? 4.082 -4.516 5.23 1 98.12 127 PRO A O 1
ATOM 1028 N N . SER A 1 128 ? 5.629 -5.039 3.639 1 98.44 128 SER A N 1
ATOM 1029 C CA . SER A 1 128 ? 4.602 -5.504 2.711 1 98.44 128 SER A CA 1
ATOM 1030 C C . SER A 1 128 ? 3.787 -6.641 3.314 1 98.44 128 SER A C 1
ATOM 1032 O O . SER A 1 128 ? 2.574 -6.719 3.111 1 98.44 128 SER A O 1
ATOM 1034 N N . THR A 1 129 ? 4.441 -7.539 4.059 1 98.75 129 THR A N 1
ATOM 1035 C CA . THR A 1 129 ? 3.744 -8.641 4.707 1 98.75 129 THR A CA 1
ATOM 1036 C C . THR A 1 129 ? 2.789 -8.125 5.777 1 98.75 129 THR A C 1
ATOM 1038 O O . THR A 1 129 ? 1.651 -8.594 5.879 1 98.75 129 THR A O 1
ATOM 1041 N N . TRP A 1 130 ? 3.213 -7.172 6.559 1 98.75 130 TRP A N 1
ATOM 1042 C CA . TRP A 1 130 ? 2.359 -6.574 7.578 1 98.75 130 TRP A CA 1
ATOM 1043 C C . TRP A 1 130 ? 1.173 -5.855 6.945 1 98.75 130 TRP A C 1
ATOM 1045 O O . TRP A 1 130 ? 0.057 -5.906 7.469 1 98.75 130 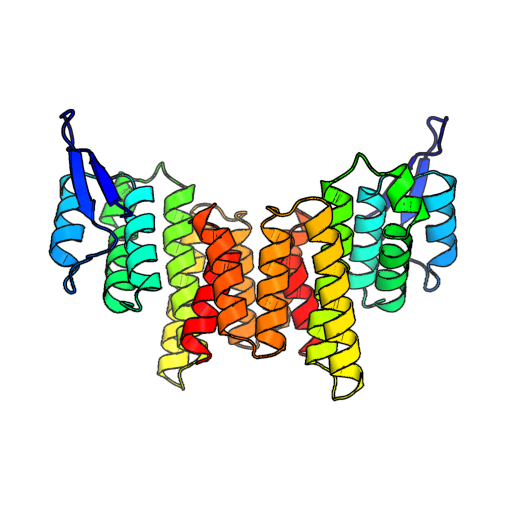TRP A O 1
ATOM 1055 N N . ILE A 1 131 ? 1.432 -5.176 5.859 1 98.69 131 ILE A N 1
ATOM 1056 C CA . ILE A 1 131 ? 0.347 -4.531 5.125 1 98.69 131 ILE A CA 1
ATOM 1057 C C . ILE A 1 131 ? -0.668 -5.582 4.68 1 98.69 131 ILE A C 1
ATOM 1059 O O . ILE A 1 131 ? -1.877 -5.391 4.832 1 98.69 131 ILE A O 1
ATOM 1063 N N . GLY A 1 132 ? -0.169 -6.648 4.105 1 98.75 132 GLY A N 1
ATOM 1064 C CA . GLY A 1 132 ? -1.04 -7.746 3.709 1 98.75 132 GLY A CA 1
ATOM 1065 C C . GLY A 1 132 ? -1.844 -8.312 4.863 1 98.75 132 GLY A C 1
ATOM 1066 O O . GLY A 1 132 ? -3.049 -8.539 4.738 1 98.75 132 GLY A O 1
ATOM 1067 N N . ARG A 1 133 ? -1.184 -8.508 5.988 1 98.69 133 ARG A N 1
ATOM 1068 C CA . ARG A 1 133 ? -1.865 -9 7.184 1 98.69 133 ARG A CA 1
ATOM 1069 C C . ARG A 1 133 ? -2.949 -8.031 7.633 1 98.69 133 ARG A C 1
ATOM 1071 O O . ARG A 1 133 ? -4.051 -8.445 8 1 98.69 133 ARG A O 1
ATOM 1078 N N . GLY A 1 134 ? -2.586 -6.781 7.645 1 98.56 134 GLY A N 1
ATOM 1079 C CA . GLY A 1 134 ? -3.586 -5.773 7.969 1 98.56 134 GLY A CA 1
ATOM 1080 C C . GLY A 1 134 ? -4.809 -5.84 7.078 1 98.56 134 GLY A C 1
ATOM 1081 O O . GLY A 1 134 ? -5.941 -5.797 7.562 1 98.56 134 GLY A O 1
ATOM 1082 N N . GLN A 1 135 ? -4.605 -5.965 5.781 1 98.25 135 GLN A N 1
ATOM 1083 C CA . GLN A 1 135 ? -5.699 -6.059 4.824 1 98.25 135 GLN A CA 1
ATOM 1084 C C . GLN A 1 135 ? -6.539 -7.309 5.066 1 98.25 135 GLN A C 1
ATOM 1086 O O . GLN A 1 135 ? -7.766 -7.273 4.949 1 98.25 135 GLN A O 1
ATOM 1091 N N . LEU A 1 136 ? -5.906 -8.453 5.344 1 98.62 136 LEU A N 1
ATOM 1092 C CA . LEU A 1 136 ? -6.621 -9.688 5.668 1 98.62 136 LEU A CA 1
ATOM 1093 C C . LEU A 1 136 ? -7.5 -9.5 6.898 1 98.62 136 LEU A C 1
ATOM 1095 O O . LEU A 1 136 ? -8.656 -9.922 6.91 1 98.62 136 LEU A O 1
ATOM 1099 N N . CYS A 1 137 ? -6.969 -8.859 7.953 1 98.38 137 CYS A N 1
ATOM 1100 C CA . CYS A 1 137 ? -7.723 -8.617 9.18 1 98.38 137 CYS A CA 1
ATOM 1101 C C . CYS A 1 137 ? -8.922 -7.711 8.906 1 98.38 137 CYS A C 1
ATOM 1103 O O . CYS A 1 137 ? -9.992 -7.906 9.477 1 98.38 137 CYS A O 1
ATOM 1105 N N . VAL A 1 138 ? -8.734 -6.711 8.047 1 96.62 138 VAL A N 1
ATOM 1106 C CA . VAL A 1 138 ? -9.867 -5.871 7.645 1 96.62 138 VAL A CA 1
ATOM 1107 C C . VAL A 1 138 ? -10.945 -6.73 6.992 1 96.62 138 VAL A C 1
ATOM 1109 O O . VAL A 1 138 ? -12.125 -6.621 7.332 1 96.62 138 VAL A O 1
ATOM 1112 N N . ALA A 1 139 ? -10.547 -7.602 6.047 1 96.19 139 ALA A N 1
ATOM 1113 C CA . ALA A 1 139 ? -11.484 -8.461 5.328 1 96.19 139 ALA A CA 1
ATOM 1114 C C . ALA A 1 139 ? -12.242 -9.367 6.289 1 96.19 139 ALA A C 1
ATOM 1116 O O . ALA A 1 139 ? -13.422 -9.672 6.066 1 96.19 139 ALA A O 1
ATOM 1117 N N . LYS A 1 140 ? -11.57 -9.758 7.348 1 97 140 LYS A N 1
ATOM 1118 C CA . LYS A 1 140 ? -12.156 -10.656 8.336 1 97 140 LYS A CA 1
ATOM 1119 C C . LYS A 1 140 ? -13.008 -9.883 9.344 1 97 140 LYS A C 1
ATOM 1121 O O . LYS A 1 140 ? -13.711 -10.484 10.164 1 97 140 LYS A O 1
ATOM 1126 N N . GLY A 1 141 ? -12.859 -8.562 9.406 1 96 141 GLY A N 1
ATOM 1127 C CA . GLY A 1 141 ? -13.555 -7.746 10.391 1 96 141 GLY A CA 1
ATOM 1128 C C . GLY A 1 141 ? -12.828 -7.672 11.727 1 96 141 GLY A C 1
ATOM 1129 O O . GLY A 1 141 ? -13.414 -7.277 12.734 1 96 141 GLY A O 1
ATOM 1130 N N . GLU A 1 142 ? -11.633 -8.094 11.727 1 97.62 142 GLU A N 1
ATOM 1131 C CA . GLU A 1 142 ? -10.781 -8.016 12.906 1 97.62 142 GLU A CA 1
ATOM 1132 C C . GLU A 1 142 ? -10.047 -6.676 12.969 1 97.62 142 GLU A C 1
ATOM 1134 O O . GLU A 1 142 ? -8.828 -6.625 12.828 1 97.62 142 GLU A O 1
ATOM 1139 N N . LEU A 1 143 ? -10.703 -5.633 13.32 1 96.75 143 LEU A N 1
ATOM 1140 C CA . LEU A 1 143 ? -10.273 -4.254 13.102 1 96.75 143 LEU A CA 1
ATOM 1141 C C . LEU A 1 143 ? -9.133 -3.883 14.031 1 96.75 143 LEU A C 1
ATOM 1143 O O . LEU A 1 143 ? -8.227 -3.143 13.648 1 96.75 143 LEU A O 1
ATOM 1147 N N . GLN A 1 144 ? -9.164 -4.324 15.266 1 97.06 144 GLN A N 1
ATOM 1148 C CA . GLN A 1 144 ? -8.062 -4.031 16.172 1 97.06 144 GLN A CA 1
ATOM 1149 C C . GLN A 1 144 ? -6.762 -4.664 15.68 1 97.06 144 GLN A C 1
ATOM 1151 O O . GLN A 1 144 ? -5.707 -4.023 15.703 1 97.06 144 GLN A O 1
ATOM 1156 N N . MET A 1 145 ? -6.852 -5.871 15.25 1 98.06 145 MET A N 1
ATOM 1157 C CA . MET A 1 145 ? -5.676 -6.555 14.719 1 98.06 145 MET A CA 1
ATOM 1158 C C . MET A 1 145 ? -5.184 -5.879 13.445 1 98.06 145 MET A C 1
ATOM 1160 O O . MET A 1 145 ? -3.977 -5.805 13.203 1 98.06 145 MET A O 1
ATOM 1164 N N . ALA A 1 146 ? -6.102 -5.438 12.625 1 98.19 146 ALA A N 1
ATOM 1165 C CA . ALA A 1 146 ? -5.738 -4.676 11.43 1 98.19 146 ALA A CA 1
ATOM 1166 C C . ALA A 1 146 ? -4.953 -3.42 11.797 1 98.19 146 ALA A C 1
ATOM 1168 O O . ALA A 1 146 ? -3.875 -3.172 11.258 1 98.19 146 ALA A O 1
ATOM 1169 N N . SER A 1 147 ? -5.469 -2.682 12.742 1 96.94 147 SER A N 1
ATOM 1170 C CA . SER A 1 147 ? -4.824 -1.457 13.203 1 96.94 147 SER A CA 1
ATOM 1171 C C . SER A 1 147 ? -3.418 -1.738 13.727 1 96.94 147 SER A C 1
ATOM 1173 O O . SER A 1 147 ? -2.477 -1.002 13.422 1 96.94 147 SER A O 1
ATOM 1175 N N . ASP A 1 148 ? -3.305 -2.801 14.477 1 97.75 148 ASP A N 1
ATOM 1176 C CA . ASP A 1 148 ? -2.008 -3.178 15.031 1 97.75 148 ASP A CA 1
ATOM 1177 C C . ASP A 1 148 ? -0.999 -3.459 13.922 1 97.75 148 ASP A C 1
ATOM 1179 O O . ASP A 1 148 ? 0.165 -3.066 14.016 1 97.75 148 ASP A O 1
ATOM 1183 N N . SER A 1 149 ? -1.419 -4.145 12.914 1 98.19 149 SER A N 1
ATOM 1184 C CA . SER A 1 149 ? -0.54 -4.461 11.797 1 98.19 149 SER A CA 1
ATOM 1185 C C . SER A 1 149 ? -0.049 -3.197 11.102 1 98.19 149 SER A C 1
ATOM 1187 O O . SER A 1 149 ? 1.144 -3.061 10.82 1 98.19 149 SER A O 1
ATOM 1189 N N . PHE A 1 150 ? -0.896 -2.23 10.812 1 97.88 150 PHE A N 1
ATOM 1190 C CA . PHE A 1 150 ? -0.52 -0.983 10.164 1 97.88 150 PHE A CA 1
ATOM 1191 C C . PHE A 1 150 ? 0.366 -0.14 11.07 1 97.88 150 PHE A C 1
ATOM 1193 O O . PHE A 1 150 ? 1.308 0.505 10.602 1 97.88 150 PHE A O 1
ATOM 1200 N N . LYS A 1 151 ? 0.072 -0.172 12.359 1 96.06 151 LYS A N 1
ATOM 1201 C CA . LYS A 1 151 ? 0.869 0.574 13.328 1 96.06 151 LYS A CA 1
ATOM 1202 C C . LYS A 1 151 ? 2.309 0.068 13.367 1 96.06 151 LYS A C 1
ATOM 1204 O O . LYS A 1 151 ? 3.246 0.857 13.5 1 96.06 151 LYS A O 1
ATOM 1209 N N . ILE A 1 152 ? 2.438 -1.206 13.266 1 97.25 152 ILE A N 1
ATOM 1210 C CA . ILE A 1 152 ? 3.773 -1.793 13.25 1 97.25 152 ILE A CA 1
ATOM 1211 C C . ILE A 1 152 ? 4.582 -1.211 12.094 1 97.25 152 ILE A C 1
ATOM 1213 O O . ILE A 1 152 ? 5.742 -0.828 12.273 1 97.25 152 ILE A O 1
ATOM 1217 N N . VAL A 1 153 ? 4.004 -1.108 10.922 1 98.06 153 VAL A N 1
ATOM 1218 C CA . VAL A 1 153 ? 4.664 -0.562 9.742 1 98.06 153 VAL A CA 1
ATOM 1219 C C . VAL A 1 153 ? 4.973 0.917 9.961 1 98.06 153 VAL A C 1
ATOM 1221 O O . VAL A 1 153 ? 6.09 1.369 9.695 1 98.06 153 VAL A O 1
ATOM 1224 N N . LEU A 1 154 ? 4.047 1.666 10.523 1 95.44 154 LEU A N 1
ATOM 1225 C CA . LEU A 1 154 ? 4.168 3.111 10.688 1 95.44 154 LEU A CA 1
ATOM 1226 C C . LEU A 1 154 ? 5.172 3.455 11.781 1 95.44 154 LEU A C 1
ATOM 1228 O O . LEU A 1 154 ? 5.812 4.508 11.734 1 95.44 154 LEU A O 1
ATOM 1232 N N . ASP A 1 155 ? 5.316 2.596 12.758 1 93.56 155 ASP A N 1
ATOM 1233 C CA . ASP A 1 155 ? 6.312 2.799 13.812 1 93.56 155 ASP A CA 1
ATOM 1234 C C . ASP A 1 155 ? 7.727 2.688 13.25 1 93.56 155 ASP A C 1
ATOM 1236 O O . ASP A 1 155 ? 8.648 3.355 13.734 1 93.56 155 ASP A O 1
ATOM 1240 N N . GLU A 1 156 ? 7.812 1.914 12.266 1 94.19 156 GLU A N 1
ATOM 1241 C CA . GLU A 1 156 ? 9.109 1.754 11.625 1 94.19 156 GLU A CA 1
ATOM 1242 C C . GLU A 1 156 ? 9.336 2.816 10.547 1 94.19 156 GLU A C 1
ATOM 1244 O O . GLU A 1 156 ? 10.422 3.383 10.445 1 94.19 156 GLU A O 1
ATOM 1249 N N . ASP A 1 157 ? 8.367 3.037 9.797 1 94.94 157 ASP A N 1
ATOM 1250 C CA . ASP A 1 157 ? 8.359 4.027 8.719 1 94.94 157 ASP A CA 1
ATOM 1251 C C . ASP A 1 157 ? 7.094 4.879 8.766 1 94.94 157 ASP A C 1
ATOM 1253 O O . ASP A 1 157 ? 6.082 4.527 8.156 1 94.94 157 ASP A O 1
ATOM 1257 N N . GLY A 1 158 ? 7.223 5.98 9.352 1 92 158 GLY A N 1
ATOM 1258 C CA . GLY A 1 158 ? 6.07 6.832 9.602 1 92 158 GLY A CA 1
ATOM 1259 C C . GLY A 1 158 ? 5.434 7.355 8.328 1 92 158 GLY A C 1
ATOM 1260 O O . GLY A 1 158 ? 4.285 7.805 8.344 1 92 158 GLY A O 1
ATOM 1261 N N . ASP A 1 159 ? 6.137 7.27 7.215 1 91.38 159 ASP A N 1
ATOM 1262 C CA . ASP A 1 159 ? 5.641 7.844 5.969 1 91.38 159 ASP A CA 1
ATOM 1263 C C . ASP A 1 159 ? 5.207 6.75 4.992 1 91.38 159 ASP A C 1
ATOM 1265 O O . ASP A 1 159 ? 5.039 7.008 3.801 1 91.38 159 ASP A O 1
ATOM 1269 N N . ASN A 1 160 ? 5.086 5.504 5.512 1 96.5 160 ASN A N 1
ATOM 1270 C CA . ASN A 1 160 ? 4.594 4.434 4.648 1 96.5 160 ASN A CA 1
ATOM 1271 C C . ASN A 1 160 ? 3.146 4.672 4.227 1 96.5 160 ASN A C 1
ATOM 1273 O O . ASN A 1 160 ? 2.225 4.473 5.02 1 96.5 160 ASN A O 1
ATOM 1277 N N . PHE A 1 161 ? 2.994 5.02 3.051 1 97.12 161 PHE A N 1
ATOM 1278 C CA . PHE A 1 161 ? 1.705 5.527 2.594 1 97.12 161 PHE A CA 1
ATOM 1279 C C . PHE A 1 161 ? 0.657 4.418 2.592 1 97.12 161 PHE A C 1
ATOM 1281 O O . PHE A 1 161 ? -0.467 4.621 3.055 1 97.12 161 PHE A O 1
ATOM 1288 N N . PRO A 1 162 ? 0.964 3.201 2.145 1 98.06 162 PRO A N 1
ATOM 1289 C CA . PRO A 1 162 ? -0.035 2.133 2.203 1 98.06 162 PRO A CA 1
ATOM 1290 C C . PRO A 1 162 ? -0.524 1.861 3.625 1 98.06 162 PRO A C 1
ATOM 1292 O O . PRO A 1 162 ? -1.715 1.615 3.834 1 98.06 162 PRO A O 1
ATOM 1295 N N . ALA A 1 163 ? 0.392 1.875 4.535 1 97.81 163 ALA A N 1
ATOM 1296 C CA . ALA A 1 163 ? -0.018 1.688 5.926 1 97.81 163 ALA A CA 1
ATOM 1297 C C . ALA A 1 163 ? -0.887 2.848 6.402 1 97.81 163 ALA A C 1
ATOM 1299 O O . ALA A 1 163 ? -1.858 2.645 7.133 1 97.81 163 ALA A O 1
ATOM 1300 N N . LEU A 1 164 ? -0.548 4.066 6.031 1 96.25 164 LEU A N 1
ATOM 1301 C CA . LEU A 1 164 ? -1.366 5.23 6.352 1 96.25 164 LEU A CA 1
ATOM 1302 C C . LEU A 1 164 ? -2.764 5.09 5.758 1 96.25 164 LEU A C 1
ATOM 1304 O O . LEU A 1 164 ? -3.76 5.375 6.426 1 96.25 164 LEU A O 1
ATOM 1308 N N . LEU A 1 165 ? -2.834 4.672 4.477 1 96.69 165 LEU A N 1
ATOM 1309 C CA . LEU A 1 165 ? -4.121 4.41 3.844 1 96.69 165 LEU A CA 1
ATOM 1310 C C . LEU A 1 165 ? -4.941 3.426 4.668 1 96.69 165 LEU A C 1
ATOM 1312 O O . LEU A 1 165 ? -6.141 3.633 4.879 1 96.69 165 LEU A O 1
ATOM 1316 N N . GLY A 1 166 ? -4.242 2.357 5.098 1 96.81 166 GLY A N 1
ATOM 1317 C CA . GLY A 1 166 ? -4.914 1.372 5.93 1 96.81 166 GLY A CA 1
ATOM 1318 C C . GLY A 1 166 ? -5.469 1.95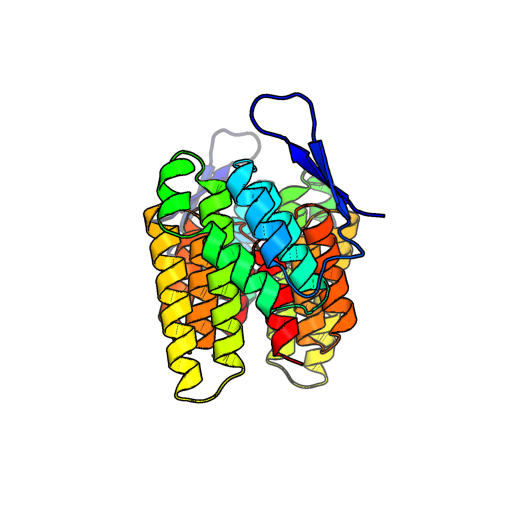4 7.215 1 96.81 166 GLY A C 1
ATOM 1319 O O . GLY A 1 166 ? -6.617 1.695 7.578 1 96.81 166 GLY A O 1
ATOM 1320 N N . GLN A 1 167 ? -4.738 2.76 7.879 1 95.44 167 GLN A N 1
ATOM 1321 C CA . GLN A 1 167 ? -5.188 3.391 9.117 1 95.44 167 GLN A CA 1
ATOM 1322 C C . GLN A 1 167 ? -6.352 4.34 8.859 1 95.44 167 GLN A C 1
ATOM 1324 O O . GLN A 1 167 ? -7.309 4.383 9.641 1 95.44 167 GLN A O 1
ATOM 1329 N N . CYS A 1 168 ? -6.246 5.113 7.82 1 95 168 CYS A N 1
ATOM 1330 C CA . CYS A 1 168 ? -7.316 6.039 7.473 1 95 168 CYS A CA 1
ATOM 1331 C C . CYS A 1 168 ? -8.617 5.293 7.211 1 95 168 CYS A C 1
ATOM 1333 O O . CYS A 1 168 ? -9.68 5.711 7.676 1 95 168 CYS A O 1
ATOM 1335 N N . ARG A 1 169 ? -8.484 4.238 6.461 1 94.12 169 ARG A N 1
ATOM 1336 C CA . ARG A 1 169 ? -9.664 3.43 6.18 1 94.12 169 ARG A CA 1
ATOM 1337 C C . ARG A 1 169 ? -10.32 2.949 7.473 1 94.12 169 ARG A C 1
ATOM 1339 O O . ARG A 1 169 ? -11.547 3.01 7.613 1 94.12 169 ARG A O 1
ATOM 1346 N N . LEU A 1 170 ? -9.555 2.49 8.383 1 95.06 170 LEU A N 1
ATOM 1347 C CA . LEU A 1 170 ? -10.07 1.933 9.625 1 95.06 170 LEU A CA 1
ATOM 1348 C C . LEU A 1 170 ? -10.773 3.006 10.453 1 95.06 170 LEU A C 1
ATOM 1350 O O . LEU A 1 170 ? -11.734 2.715 11.164 1 95.06 170 LEU A O 1
ATOM 1354 N N . LEU A 1 171 ? -10.289 4.168 10.359 1 91.44 171 LEU A N 1
ATOM 1355 C CA . LEU A 1 171 ? -10.852 5.27 11.133 1 91.44 171 LEU A CA 1
ATOM 1356 C C . LEU A 1 171 ? -12.281 5.578 10.695 1 91.44 171 LEU A C 1
ATOM 1358 O O . LEU A 1 171 ? -13.109 5.988 11.5 1 91.44 171 LEU A O 1
ATOM 1362 N N . PHE A 1 172 ? -12.586 5.273 9.461 1 89.25 172 PHE A N 1
ATOM 1363 C CA . PHE A 1 172 ? -13.883 5.715 8.953 1 89.25 172 PHE A CA 1
ATOM 1364 C C . PHE A 1 172 ? -14.789 4.527 8.672 1 89.25 172 PHE A C 1
ATOM 1366 O O . PHE A 1 172 ? -15.914 4.695 8.195 1 89.25 172 PHE A O 1
ATOM 1373 N N . ILE A 1 173 ? -14.219 3.234 8.648 1 78.88 173 ILE A N 1
ATOM 1374 C CA . ILE A 1 173 ? -15.07 2.049 8.617 1 78.88 173 ILE A CA 1
ATOM 1375 C C . ILE A 1 173 ? -15.828 1.92 9.93 1 78.88 173 ILE A C 1
ATOM 1377 O O . ILE A 1 173 ? -16.953 1.437 9.961 1 78.88 173 ILE A O 1
ATOM 1381 N N . SER A 1 174 ? -15.25 2.32 11.086 1 56.34 174 SER A N 1
ATOM 1382 C CA . SER A 1 174 ? -15.922 2.117 12.367 1 56.34 174 SER A CA 1
ATOM 1383 C C . SER A 1 174 ? -17.156 3.002 12.484 1 56.34 174 SER A C 1
ATOM 1385 O O . SER A 1 174 ? -17.188 4.109 11.945 1 56.34 174 SER A O 1
ATOM 1387 N N . MET B 1 1 ? 8.688 7.773 26.656 1 62.84 1 MET B N 1
ATOM 1388 C CA . MET B 1 1 ? 7.703 8.734 26.156 1 62.84 1 MET B CA 1
ATOM 1389 C C . MET B 1 1 ? 8.148 9.336 24.828 1 62.84 1 MET B C 1
ATOM 1391 O O . MET B 1 1 ? 9.266 9.844 24.719 1 62.84 1 MET B O 1
ATOM 1395 N N . ALA B 1 2 ? 7.348 9.117 23.703 1 86.19 2 ALA B N 1
ATOM 1396 C CA . ALA B 1 2 ? 7.883 9.516 22.406 1 86.19 2 ALA B CA 1
ATOM 1397 C C . ALA B 1 2 ? 7.84 11.031 22.234 1 86.19 2 ALA B C 1
ATOM 1399 O O . ALA B 1 2 ? 6.855 11.68 22.609 1 86.19 2 ALA B O 1
ATOM 1400 N N . SER B 1 3 ? 8.977 11.742 22.125 1 95 3 SER B N 1
ATOM 1401 C CA . SER B 1 3 ? 9.086 13.172 21.859 1 95 3 SER B CA 1
ATOM 1402 C C . SER B 1 3 ? 9.805 13.438 20.547 1 95 3 SER B C 1
ATOM 1404 O O . SER B 1 3 ? 10.516 12.57 20.047 1 95 3 SER B O 1
ATOM 1406 N N . VAL B 1 4 ? 9.492 14.648 20.047 1 96.25 4 VAL B N 1
ATOM 1407 C CA . VAL B 1 4 ? 10.289 15.141 18.938 1 96.25 4 VAL B CA 1
ATOM 1408 C C . VAL B 1 4 ? 10.906 16.484 19.297 1 96.25 4 VAL B C 1
ATOM 1410 O O . VAL B 1 4 ? 10.43 17.172 20.219 1 96.25 4 VAL B O 1
ATOM 1413 N N . TYR B 1 5 ? 12.062 16.812 18.641 1 97.31 5 TYR B N 1
ATOM 1414 C CA . TYR B 1 5 ? 12.812 18.031 18.938 1 97.31 5 TYR B CA 1
ATOM 1415 C C . TYR B 1 5 ? 12.883 18.922 17.703 1 97.31 5 TYR B C 1
ATOM 1417 O O . TYR B 1 5 ? 13.43 18.531 16.672 1 97.31 5 TYR B O 1
ATOM 1425 N N . ILE B 1 6 ? 12.328 20.094 17.844 1 97.75 6 ILE B N 1
ATOM 1426 C CA . ILE B 1 6 ? 12.328 21.078 16.766 1 97.75 6 ILE B CA 1
ATOM 1427 C C . ILE B 1 6 ? 13.547 21.984 16.906 1 97.75 6 ILE B C 1
ATOM 1429 O O . ILE B 1 6 ? 13.688 22.703 17.906 1 97.75 6 ILE B O 1
ATOM 1433 N N . PRO B 1 7 ? 14.383 21.953 15.93 1 97.44 7 PRO B N 1
ATOM 1434 C CA . PRO B 1 7 ? 15.539 22.844 16.016 1 97.44 7 PRO B CA 1
ATOM 1435 C C . PRO B 1 7 ? 15.148 24.312 16 1 97.44 7 PRO B C 1
ATOM 1437 O O . PRO B 1 7 ? 14.219 24.703 15.281 1 97.44 7 PRO B O 1
ATOM 1440 N N . VAL B 1 8 ? 15.781 25.109 16.844 1 95.75 8 VAL B N 1
ATOM 1441 C CA . VAL B 1 8 ? 15.609 26.562 16.812 1 95.75 8 VAL B CA 1
ATOM 1442 C C . VAL B 1 8 ? 16.531 27.172 15.766 1 95.75 8 VAL B C 1
ATOM 1444 O O . VAL B 1 8 ? 17.75 26.969 15.812 1 95.75 8 VAL B O 1
ATOM 1447 N N . GLN B 1 9 ? 15.875 27.828 14.836 1 91.81 9 GLN B N 1
ATOM 1448 C CA . GLN B 1 9 ? 16.609 28.359 13.695 1 91.81 9 GLN B CA 1
ATOM 1449 C C . GLN B 1 9 ? 17.797 29.219 14.156 1 91.81 9 GLN B C 1
ATOM 1451 O O . GLN B 1 9 ? 17.641 30.078 15.023 1 91.81 9 GLN B O 1
ATOM 1456 N N . GLY B 1 10 ? 18.953 28.922 13.656 1 91.62 10 GLY B N 1
ATOM 1457 C CA . GLY B 1 10 ? 20.125 29.734 13.891 1 91.62 10 GLY B CA 1
ATOM 1458 C C . GLY B 1 10 ? 20.812 29.438 15.211 1 91.62 10 GLY B C 1
ATOM 1459 O O . GLY B 1 10 ? 21.75 30.125 15.609 1 91.62 10 GLY B O 1
ATOM 1460 N N . THR B 1 11 ? 20.281 28.5 15.953 1 94.75 11 THR B N 1
ATOM 1461 C CA . THR B 1 11 ? 20.891 28.141 17.234 1 94.75 11 THR B CA 1
ATOM 1462 C C . THR B 1 11 ? 21.078 26.625 17.312 1 94.75 11 THR B C 1
ATOM 1464 O O . THR B 1 11 ? 20.703 25.891 16.406 1 94.75 11 THR B O 1
ATOM 1467 N N . GLU B 1 12 ? 21.75 26.188 18.391 1 95.38 12 GLU B N 1
ATOM 1468 C CA . GLU B 1 12 ? 21.875 24.75 18.672 1 95.38 12 GLU B CA 1
ATOM 1469 C C . GLU B 1 12 ? 20.766 24.266 19.609 1 95.38 12 GLU B C 1
ATOM 1471 O O . GLU B 1 12 ? 20.719 23.094 19.953 1 95.38 12 GLU B O 1
ATOM 1476 N N . GLU B 1 13 ? 19.922 25.203 19.906 1 96.81 13 GLU B N 1
ATOM 1477 C CA . GLU B 1 13 ? 18.844 24.844 20.828 1 96.81 13 GLU B CA 1
ATOM 1478 C C . GLU B 1 13 ? 17.703 24.109 20.109 1 96.81 13 GLU B C 1
ATOM 1480 O O . GLU B 1 13 ? 17.609 24.172 18.875 1 96.81 13 GLU B O 1
ATOM 1485 N N . GLU B 1 14 ? 16.984 23.391 20.859 1 97.44 14 GLU B N 1
ATOM 1486 C CA . GLU B 1 14 ? 15.82 22.688 20.359 1 97.44 14 GLU B CA 1
ATOM 1487 C C . GLU B 1 14 ? 14.617 22.859 21.266 1 97.44 14 GLU B C 1
ATOM 1489 O O . GLU B 1 14 ? 14.766 23.094 22.469 1 97.44 14 GLU B O 1
ATOM 1494 N N . VAL B 1 15 ? 13.484 22.922 20.688 1 96.62 15 VAL B N 1
ATOM 1495 C CA . VAL B 1 15 ? 12.219 22.906 21.406 1 96.62 15 VAL B CA 1
ATOM 1496 C C . VAL B 1 15 ? 11.672 21.484 21.453 1 96.62 15 VAL B C 1
ATOM 1498 O O . VAL B 1 15 ? 11.484 20.844 20.422 1 96.62 15 VAL B O 1
ATOM 1501 N N . ARG B 1 16 ? 11.422 21 22.625 1 96 16 ARG B N 1
ATOM 1502 C CA . ARG B 1 16 ? 10.891 19.656 22.812 1 96 16 ARG B CA 1
ATOM 1503 C C . ARG B 1 16 ? 9.375 19.656 22.672 1 96 16 ARG B C 1
ATOM 1505 O O . ARG B 1 16 ? 8.688 20.484 23.266 1 96 16 ARG B O 1
ATOM 1512 N N . VAL B 1 17 ? 8.852 18.797 21.906 1 96.5 17 VAL B N 1
ATOM 1513 C CA . VAL B 1 17 ? 7.418 18.531 21.797 1 96.5 17 VAL B CA 1
ATOM 1514 C C . VAL B 1 17 ? 7.121 17.109 22.281 1 96.5 17 VAL B C 1
ATOM 1516 O O . VAL B 1 17 ? 7.59 16.141 21.688 1 96.5 17 VAL B O 1
ATOM 1519 N N . ALA B 1 18 ? 6.297 16.984 23.344 1 96.25 18 ALA B N 1
ATOM 1520 C CA . ALA B 1 18 ? 5.898 15.688 23.875 1 96.25 18 ALA B CA 1
ATOM 1521 C C . ALA B 1 18 ? 4.742 15.102 23.062 1 96.25 18 ALA B C 1
ATOM 1523 O O . ALA B 1 18 ? 3.633 15.641 23.078 1 96.25 18 ALA B O 1
ATOM 1524 N N . LEU B 1 19 ? 5.012 13.977 22.422 1 96.06 19 LEU B N 1
ATOM 1525 C CA . LEU B 1 19 ? 4.023 13.391 21.531 1 96.06 19 LEU B CA 1
ATOM 1526 C C . LEU B 1 19 ? 2.922 12.688 22.312 1 96.06 19 LEU B C 1
ATOM 1528 O O . LEU B 1 19 ? 1.808 12.523 21.797 1 96.06 19 LEU B O 1
ATOM 1532 N N . ASP B 1 20 ? 3.135 12.273 23.484 1 94.62 20 ASP B N 1
ATOM 1533 C CA . ASP B 1 20 ? 2.145 11.562 24.281 1 94.62 20 ASP B CA 1
ATOM 1534 C C . ASP B 1 20 ? 1.157 12.539 24.922 1 94.62 20 ASP B C 1
ATOM 1536 O O . ASP B 1 20 ? 0.114 12.125 25.438 1 94.62 20 ASP B O 1
ATOM 1540 N N . HIS B 1 21 ? 1.467 13.852 24.938 1 92.62 21 HIS B N 1
ATOM 1541 C CA . HIS B 1 21 ? 0.606 14.883 25.516 1 92.62 21 HIS B CA 1
ATOM 1542 C C . HIS B 1 21 ? 0.416 16.047 24.547 1 92.62 21 HIS B C 1
ATOM 1544 O O . HIS B 1 21 ? 0.63 17.203 24.922 1 92.62 21 HIS B O 1
ATOM 1550 N N . LEU B 1 22 ? -0.065 15.734 23.375 1 96.75 22 LEU B N 1
ATOM 1551 C CA . LEU B 1 22 ? -0.293 16.781 22.391 1 96.75 22 LEU B CA 1
ATOM 1552 C C . LEU B 1 22 ? -1.496 17.641 22.781 1 96.75 22 LEU B C 1
ATOM 1554 O O . LEU B 1 22 ? -2.514 17.109 23.234 1 96.75 22 LEU B O 1
ATOM 1558 N N . PRO B 1 23 ? -1.385 18.969 22.656 1 96.31 23 PRO B N 1
ATOM 1559 C CA . PRO B 1 23 ? -2.488 19.844 23.047 1 96.31 23 PRO B CA 1
ATOM 1560 C C . PRO B 1 23 ? -3.711 19.688 22.141 1 96.31 23 PRO B C 1
ATOM 1562 O O . PRO B 1 23 ? -3.58 19.312 20.984 1 96.31 23 PRO B O 1
ATOM 1565 N N . ALA B 1 24 ? -4.902 19.984 22.656 1 96 24 ALA B N 1
ATOM 1566 C CA . ALA B 1 24 ? -6.148 19.969 21.906 1 96 24 ALA B CA 1
ATOM 1567 C C . ALA B 1 24 ? -6.16 21.078 20.844 1 96 24 ALA B C 1
ATOM 1569 O O . ALA B 1 24 ? -6.785 20.938 19.797 1 96 24 ALA B O 1
ATOM 1570 N N . ASP B 1 25 ? -5.48 22.062 21.203 1 96.62 25 ASP B N 1
ATOM 1571 C CA . ASP B 1 25 ? -5.277 23.156 20.266 1 96.62 25 ASP B CA 1
ATOM 1572 C C . ASP B 1 25 ? -3.881 23.109 19.656 1 96.62 25 ASP B C 1
ATOM 1574 O O . ASP B 1 25 ? -2.887 23.328 20.359 1 96.62 25 ASP B O 1
ATOM 1578 N N . ALA B 1 26 ? -3.818 22.875 18.312 1 97.12 26 ALA B N 1
ATOM 1579 C CA . ALA B 1 26 ? -2.533 22.672 17.641 1 97.12 26 ALA B CA 1
ATOM 1580 C C . ALA B 1 26 ? -1.892 24 17.266 1 97.12 26 ALA B C 1
ATOM 1582 O O . ALA B 1 26 ? -0.782 24.016 16.719 1 97.12 26 ALA B O 1
ATOM 1583 N N . SER B 1 27 ? -2.51 25.125 17.547 1 97.12 27 SER B N 1
ATOM 1584 C CA . SER B 1 27 ? -2.061 26.438 17.078 1 97.12 27 SER B CA 1
ATOM 1585 C C . SER B 1 27 ? -0.663 26.75 17.609 1 97.12 27 SER B C 1
ATOM 1587 O O . SER B 1 27 ? 0.164 27.312 16.875 1 97.12 27 SER B O 1
ATOM 1589 N N . ASP B 1 28 ? -0.415 26.438 18.875 1 95.31 28 ASP B N 1
ATOM 1590 C CA . ASP B 1 28 ? 0.895 26.703 19.453 1 95.31 28 ASP B CA 1
ATOM 1591 C C . ASP B 1 28 ? 1.989 25.906 18.75 1 95.31 28 ASP B C 1
ATOM 1593 O O . ASP B 1 28 ? 3.066 26.438 18.469 1 95.31 28 ASP B O 1
ATOM 1597 N N . ILE B 1 29 ? 1.688 24.703 18.531 1 96.88 29 ILE B N 1
ATOM 1598 C CA . ILE B 1 29 ? 2.639 23.844 17.828 1 96.88 29 ILE B CA 1
ATOM 1599 C C . ILE B 1 29 ? 2.885 24.375 16.422 1 96.88 29 ILE B C 1
ATOM 1601 O O . ILE B 1 29 ? 4.031 24.453 15.977 1 96.88 29 ILE B O 1
ATOM 1605 N N . LEU B 1 30 ? 1.813 24.734 15.742 1 97.06 30 LEU B N 1
ATOM 1606 C CA . LEU B 1 30 ? 1.913 25.281 14.391 1 97.06 30 LEU B CA 1
ATOM 1607 C C . LEU B 1 30 ? 2.771 26.547 14.375 1 97.06 30 LEU B C 1
ATOM 1609 O O . LEU B 1 30 ? 3.604 26.719 13.484 1 97.06 30 LEU B O 1
ATOM 1613 N N . ASP B 1 31 ? 2.568 27.391 15.344 1 96.31 31 ASP B N 1
ATOM 1614 C CA . ASP B 1 31 ? 3.342 28.625 15.438 1 96.31 31 ASP B CA 1
ATOM 1615 C C . ASP B 1 31 ? 4.832 28.328 15.578 1 96.31 31 ASP B C 1
ATOM 1617 O O . ASP B 1 31 ? 5.66 28.984 14.945 1 96.31 31 ASP B O 1
ATOM 1621 N N . ILE B 1 32 ? 5.117 27.344 16.359 1 96.62 32 ILE B N 1
ATOM 1622 C CA . ILE B 1 32 ? 6.512 26.969 16.562 1 96.62 32 ILE B CA 1
ATOM 1623 C C . ILE B 1 32 ? 7.09 26.391 15.273 1 96.62 32 ILE B C 1
ATOM 1625 O O . ILE B 1 32 ? 8.203 26.75 14.875 1 96.62 32 ILE B O 1
ATOM 1629 N N . LEU B 1 33 ? 6.414 25.453 14.641 1 97.12 33 LEU B N 1
ATOM 1630 C CA . LEU B 1 33 ? 6.867 24.844 13.398 1 97.12 33 LEU B CA 1
ATOM 1631 C C . LEU B 1 33 ? 7.156 25.906 12.344 1 97.12 33 LEU B C 1
ATOM 1633 O O . LEU B 1 33 ? 8.188 25.844 11.664 1 97.12 33 LEU B O 1
ATOM 1637 N N . LYS B 1 34 ? 6.289 26.906 12.227 1 95.19 34 LYS B N 1
ATOM 1638 C CA . LYS B 1 34 ? 6.453 27.969 11.25 1 95.19 34 LYS B CA 1
ATOM 1639 C C . LYS B 1 34 ? 7.594 28.906 11.641 1 95.19 34 LYS B C 1
ATOM 1641 O O . LYS B 1 34 ? 8.461 29.219 10.82 1 95.19 34 LYS B O 1
ATOM 1646 N N . ALA B 1 35 ? 7.586 29.328 12.891 1 94.25 35 ALA B N 1
ATOM 1647 C CA . ALA B 1 35 ? 8.586 30.281 13.359 1 94.25 35 ALA B CA 1
ATOM 1648 C C . ALA B 1 35 ? 9.992 29.719 13.234 1 94.25 35 ALA B C 1
ATOM 1650 O O . ALA B 1 35 ? 10.938 30.438 12.898 1 94.25 35 ALA B O 1
ATOM 1651 N N . GLU B 1 36 ? 10.094 28.469 13.453 1 95.94 36 GLU B N 1
ATOM 1652 C CA . GLU B 1 36 ? 11.414 27.844 13.453 1 95.94 36 GLU B CA 1
ATOM 1653 C C . GLU B 1 36 ? 11.734 27.234 12.094 1 95.94 36 GLU B C 1
ATOM 1655 O O . GLU B 1 36 ? 12.781 26.609 11.922 1 95.94 36 GLU B O 1
ATOM 1660 N N . GLN B 1 37 ? 10.852 27.406 11.188 1 93.06 37 GLN B N 1
ATOM 1661 C CA . GLN B 1 37 ? 11.031 26.766 9.891 1 93.06 37 GLN B CA 1
ATOM 1662 C C . GLN B 1 37 ? 11.445 25.297 10.055 1 93.06 37 GLN B C 1
ATOM 1664 O O . GLN B 1 37 ? 12.445 24.859 9.477 1 93.06 37 GLN B O 1
ATOM 1669 N N . ALA B 1 38 ? 10.664 24.609 10.844 1 96.25 38 ALA B N 1
ATOM 1670 C CA . ALA B 1 38 ? 10.977 23.219 11.172 1 96.25 38 ALA B CA 1
ATOM 1671 C C . ALA B 1 38 ? 10.953 22.344 9.922 1 96.25 38 ALA B C 1
ATOM 1673 O O . ALA B 1 38 ? 10.148 22.562 9.016 1 96.25 38 ALA B O 1
ATOM 1674 N N . PRO B 1 39 ? 11.859 21.391 9.844 1 95.31 39 PRO B N 1
ATOM 1675 C CA . PRO B 1 39 ? 11.789 20.438 8.727 1 95.31 39 PRO B CA 1
ATOM 1676 C C . PRO B 1 39 ? 10.414 19.797 8.594 1 95.31 39 PRO B C 1
ATOM 1678 O O . PRO B 1 39 ? 9.766 19.484 9.602 1 95.31 39 PRO B O 1
ATOM 1681 N N . LEU B 1 40 ? 10.023 19.578 7.398 1 96.25 40 LEU B N 1
ATOM 1682 C CA . LEU B 1 40 ? 8.672 19.109 7.113 1 96.25 40 LEU B CA 1
ATOM 1683 C C . LEU B 1 40 ? 8.445 17.719 7.707 1 96.25 40 LEU B C 1
ATOM 1685 O O . LEU B 1 40 ? 7.309 17.344 8.016 1 96.25 40 LEU B O 1
ATOM 1689 N N . HIS B 1 41 ? 9.555 16.922 7.816 1 95.56 41 HIS B N 1
ATOM 1690 C CA . HIS B 1 41 ? 9.367 15.609 8.414 1 95.56 41 HIS B CA 1
ATOM 1691 C C . HIS B 1 41 ? 8.828 15.719 9.836 1 95.56 41 HIS B C 1
ATOM 1693 O O . HIS B 1 41 ? 8.086 14.844 10.289 1 95.56 41 HIS B O 1
ATOM 1699 N N . LEU B 1 42 ? 9.141 16.781 10.562 1 96.62 42 LEU B N 1
ATOM 1700 C CA . LEU B 1 42 ? 8.617 16.969 11.914 1 96.62 42 LEU B CA 1
ATOM 1701 C C . LEU B 1 42 ? 7.133 17.328 11.875 1 96.62 42 LEU B C 1
ATOM 1703 O O . LEU B 1 42 ? 6.371 16.906 12.75 1 96.62 42 LEU B O 1
ATOM 1707 N N . TRP B 1 43 ? 6.664 18.109 10.875 1 97.12 43 TRP B N 1
ATOM 1708 C CA . TRP B 1 43 ? 5.242 18.359 10.664 1 97.12 43 TRP B CA 1
ATOM 1709 C C . TRP B 1 43 ? 4.477 17.047 10.531 1 97.12 43 TRP B C 1
ATOM 1711 O O . TRP B 1 43 ? 3.451 16.844 11.188 1 97.12 43 TRP B O 1
ATOM 1721 N N . LEU B 1 44 ? 5.039 16.156 9.766 1 96.94 44 LEU B N 1
ATOM 1722 C CA . LEU B 1 44 ? 4.41 14.859 9.484 1 96.94 44 LEU B CA 1
ATOM 1723 C C . LEU B 1 44 ? 4.34 14.008 10.742 1 96.94 44 LEU B C 1
ATOM 1725 O O . LEU B 1 44 ? 3.316 13.375 11.008 1 96.94 44 LEU B O 1
ATOM 1729 N N . ILE B 1 45 ? 5.406 14.008 11.492 1 96.56 45 ILE B N 1
ATOM 1730 C CA . ILE B 1 45 ? 5.445 13.203 12.711 1 96.56 45 ILE B CA 1
ATOM 1731 C C . ILE B 1 45 ? 4.359 13.672 13.68 1 96.56 45 ILE B C 1
ATOM 1733 O O . ILE B 1 45 ? 3.605 12.859 14.219 1 96.56 45 ILE B O 1
ATOM 1737 N N . ILE B 1 46 ? 4.242 14.883 13.844 1 97.5 46 ILE B N 1
ATOM 1738 C CA . ILE B 1 46 ? 3.291 15.461 14.789 1 97.5 46 ILE B CA 1
ATOM 1739 C C . ILE B 1 46 ? 1.866 15.234 14.297 1 97.5 46 ILE B C 1
ATOM 1741 O O . ILE B 1 46 ? 0.988 14.836 15.062 1 97.5 46 ILE B O 1
ATOM 1745 N N . ALA B 1 47 ? 1.638 15.484 13 1 97.5 47 ALA B N 1
ATOM 1746 C CA . ALA B 1 47 ? 0.321 15.25 12.414 1 97.5 47 ALA B CA 1
ATOM 1747 C C . ALA B 1 47 ? -0.097 13.789 12.578 1 97.5 47 ALA B C 1
ATOM 1749 O O . ALA B 1 47 ? -1.236 13.5 12.953 1 97.5 47 ALA B O 1
ATOM 1750 N N . ARG B 1 48 ? 0.765 12.891 12.344 1 95.25 48 ARG B N 1
ATOM 1751 C CA . ARG B 1 48 ? 0.479 11.461 12.469 1 95.25 48 ARG B CA 1
ATOM 1752 C C . ARG B 1 48 ? 0.127 11.102 13.906 1 95.25 48 ARG B C 1
ATOM 1754 O O . ARG B 1 48 ? -0.741 10.258 14.148 1 95.25 48 ARG B O 1
ATOM 1761 N N . GLU B 1 49 ? 0.863 11.703 14.828 1 95.62 49 GLU B N 1
ATOM 1762 C CA . GLU B 1 49 ? 0.557 11.406 16.219 1 95.62 49 GLU B CA 1
ATOM 1763 C C . GLU B 1 49 ? -0.833 11.914 16.609 1 95.62 49 GLU B C 1
ATOM 1765 O O . GLU B 1 49 ? -1.565 11.242 17.328 1 95.62 49 GLU B O 1
ATOM 1770 N N . TYR B 1 50 ? -1.191 13.102 16.172 1 96.75 50 TYR B N 1
ATOM 1771 C CA . TYR B 1 50 ? -2.557 13.578 16.359 1 96.75 50 TYR B CA 1
ATOM 1772 C C . TYR B 1 50 ? -3.564 12.586 15.797 1 96.75 50 TYR B C 1
ATOM 1774 O O . TYR B 1 50 ? -4.559 12.266 16.453 1 96.75 50 TYR B O 1
ATOM 1782 N N . PHE B 1 51 ? -3.289 12.086 14.648 1 94.44 51 PHE B N 1
ATOM 1783 C CA . PHE B 1 51 ? -4.164 11.133 13.977 1 94.44 51 PHE B CA 1
ATOM 1784 C C . PHE B 1 51 ? -4.309 9.859 14.805 1 94.44 51 PHE B C 1
ATOM 1786 O O . PHE B 1 51 ? -5.426 9.398 15.047 1 94.44 51 PHE B O 1
ATOM 1793 N N . LYS B 1 52 ? -3.174 9.352 15.242 1 90.62 52 LYS B N 1
ATOM 1794 C CA . LYS B 1 52 ? -3.162 8.148 16.078 1 90.62 52 LYS B CA 1
ATOM 1795 C C . LYS B 1 52 ? -4.027 8.336 17.328 1 90.62 52 LYS B C 1
ATOM 1797 O O . LYS B 1 52 ? -4.641 7.379 17.797 1 90.62 52 LYS B O 1
ATOM 1802 N N . GLN B 1 53 ? -4.098 9.508 17.812 1 93 53 GLN B N 1
ATOM 1803 C CA . GLN B 1 53 ? -4.828 9.805 19.031 1 93 53 GLN B CA 1
ATOM 1804 C C . GLN B 1 53 ? -6.285 10.156 18.734 1 93 53 GLN B C 1
ATOM 1806 O O . GLN B 1 53 ? -7.047 10.484 19.656 1 93 53 GLN B O 1
ATOM 1811 N N . GLY B 1 54 ? -6.695 10.188 17.469 1 92 54 GLY B N 1
ATOM 1812 C CA . GLY B 1 54 ? -8.07 10.453 17.078 1 92 54 GLY B CA 1
ATOM 1813 C C . GLY B 1 54 ? -8.383 11.938 16.984 1 92 54 GLY B C 1
ATOM 1814 O O . GLY B 1 54 ? -9.547 12.328 16.875 1 92 54 GLY B O 1
ATOM 1815 N N . LYS B 1 55 ? -7.375 12.758 17.125 1 95.94 55 LYS B N 1
ATOM 1816 C CA . LYS B 1 55 ? -7.52 14.211 17 1 95.94 55 LYS B CA 1
ATOM 1817 C C . LYS B 1 55 ? -7.398 14.656 15.547 1 95.94 55 LYS B C 1
ATOM 1819 O O . LYS B 1 55 ? -6.398 15.266 15.156 1 95.94 55 LYS B O 1
ATOM 1824 N N . LEU B 1 56 ? -8.438 14.469 14.781 1 95.75 56 LEU B N 1
ATOM 1825 C CA . LEU B 1 56 ? -8.453 14.555 13.32 1 95.75 56 LEU B CA 1
ATOM 1826 C C . LEU B 1 56 ? -8.383 16.016 12.867 1 95.75 56 LEU B C 1
ATOM 1828 O O . LEU B 1 56 ? -7.785 16.312 11.836 1 95.75 56 LEU B O 1
ATOM 1832 N N . GLU B 1 57 ? -9.023 16.859 13.625 1 96.81 57 GLU B N 1
ATOM 1833 C CA . GLU B 1 57 ? -8.992 18.281 13.273 1 96.81 57 GLU B CA 1
ATOM 1834 C C . GLU B 1 57 ? -7.57 18.828 13.328 1 96.81 57 GLU B C 1
ATOM 1836 O O . GLU B 1 57 ? -7.141 19.562 12.43 1 96.81 57 GLU B O 1
ATOM 1841 N N . GLN B 1 58 ? -6.875 18.5 14.367 1 98.06 58 GLN B N 1
ATOM 1842 C CA . GLN B 1 58 ? -5.492 18.938 14.516 1 98.06 58 GLN B CA 1
ATOM 1843 C C . GLN B 1 58 ? -4.602 18.328 13.438 1 98.06 58 GLN B C 1
ATOM 1845 O O . GLN B 1 58 ? -3.725 19 12.891 1 98.06 58 GLN B O 1
ATOM 1850 N N . PHE B 1 59 ? -4.816 17.062 13.172 1 97.75 59 PHE B N 1
ATOM 1851 C CA . PHE B 1 59 ? -4.125 16.391 12.078 1 97.75 59 PHE B CA 1
ATOM 1852 C C . PHE B 1 59 ? -4.277 17.172 10.781 1 97.75 59 PHE B C 1
ATOM 1854 O O . PHE B 1 59 ? -3.285 17.531 10.148 1 97.75 59 PHE B O 1
ATOM 1861 N N . ARG B 1 60 ? -5.508 17.422 10.414 1 97.44 60 ARG B N 1
ATOM 1862 C CA . ARG B 1 60 ? -5.82 18.141 9.18 1 97.44 60 ARG B CA 1
ATOM 1863 C C . ARG B 1 60 ? -5.199 19.531 9.18 1 97.44 60 ARG B C 1
ATOM 1865 O O . ARG B 1 60 ? -4.609 19.953 8.18 1 97.44 60 ARG B O 1
ATOM 1872 N N . GLN B 1 61 ? -5.309 20.219 10.258 1 97.88 61 GLN B N 1
ATOM 1873 C CA . GLN B 1 61 ? -4.809 21.578 10.383 1 97.88 61 GLN B CA 1
ATOM 1874 C C . GLN B 1 61 ? -3.305 21.641 10.125 1 97.88 61 GLN B C 1
ATOM 1876 O O . GLN B 1 61 ? -2.832 22.5 9.367 1 97.88 61 GLN B O 1
ATOM 1881 N N . ILE B 1 62 ? -2.586 20.766 10.734 1 98.12 62 ILE B N 1
ATOM 1882 C CA . ILE B 1 62 ? -1.134 20.734 10.594 1 98.12 62 ILE B CA 1
ATOM 1883 C C . ILE B 1 62 ? -0.759 20.484 9.141 1 98.12 62 ILE B C 1
ATOM 1885 O O . ILE B 1 62 ? 0.079 21.203 8.578 1 98.12 62 ILE B O 1
ATOM 1889 N N . LEU B 1 63 ? -1.397 19.531 8.523 1 97.94 63 LEU B N 1
ATOM 1890 C CA . LEU B 1 63 ? -1.028 19.156 7.164 1 97.94 63 LEU B CA 1
ATOM 1891 C C . LEU B 1 63 ? -1.492 20.219 6.168 1 97.94 63 LEU B C 1
ATOM 1893 O O . LEU B 1 63 ? -0.801 20.484 5.184 1 97.94 63 LEU B O 1
ATOM 1897 N N . GLU B 1 64 ? -2.625 20.781 6.371 1 97.81 64 GLU B N 1
ATOM 1898 C CA . GLU B 1 64 ? -3.088 21.859 5.492 1 97.81 64 GLU B CA 1
ATOM 1899 C C . GLU B 1 64 ? -2.15 23.062 5.543 1 97.81 64 GLU B C 1
ATOM 1901 O O . GLU B 1 64 ? -1.783 23.609 4.504 1 97.81 64 GLU B O 1
ATOM 1906 N N . GLU B 1 65 ? -1.789 23.438 6.734 1 96.44 65 GLU B N 1
ATOM 1907 C CA . GLU B 1 65 ? -0.812 24.516 6.859 1 96.44 65 GLU B CA 1
ATOM 1908 C C . GLU B 1 65 ? 0.527 24.125 6.246 1 96.44 65 GLU B C 1
ATOM 1910 O O . GLU B 1 65 ? 1.184 24.938 5.594 1 96.44 65 GLU B O 1
ATOM 1915 N N . GLY B 1 66 ? 0.851 22.906 6.488 1 96.44 66 GLY B N 1
ATOM 1916 C CA . GLY B 1 66 ? 2.111 22.391 5.977 1 96.44 66 GLY B CA 1
ATOM 1917 C C . GLY B 1 66 ? 2.127 22.25 4.465 1 96.44 66 GLY B C 1
ATOM 1918 O O . GLY B 1 66 ? 3.184 22.031 3.869 1 96.44 66 GLY B O 1
ATOM 1919 N N . SER B 1 67 ? 1.093 22.359 3.84 1 96.56 67 SER B N 1
ATOM 1920 C CA . SER B 1 67 ? 1.006 22.281 2.387 1 96.56 67 SER B CA 1
ATOM 1921 C C . SER B 1 67 ? 0.492 23.578 1.784 1 96.56 67 SER B C 1
ATOM 1923 O O . SER B 1 67 ? 0.082 23.609 0.622 1 96.56 67 SER B O 1
ATOM 1925 N N . GLY B 1 68 ? 0.429 24.562 2.576 1 95.12 68 GLY B N 1
ATOM 1926 C CA . GLY B 1 68 ? -0.03 25.859 2.098 1 95.12 68 GLY B CA 1
ATOM 1927 C C . GLY B 1 68 ? 0.969 26.547 1.186 1 95.12 68 GLY B C 1
ATOM 1928 O O . GLY B 1 68 ? 2.113 26.094 1.064 1 95.12 68 GLY B O 1
ATOM 1929 N N . PRO B 1 69 ? 0.572 27.547 0.522 1 90.94 69 PRO B N 1
ATOM 1930 C CA . PRO B 1 69 ? 1.405 28.234 -0.465 1 90.94 69 PRO B CA 1
ATOM 1931 C C . PRO B 1 69 ? 2.717 28.75 0.125 1 90.94 69 PRO B C 1
ATOM 1933 O O . PRO B 1 69 ? 3.758 28.703 -0.535 1 90.94 69 PRO B O 1
ATOM 1936 N N . GLU B 1 70 ? 2.676 29.328 1.29 1 86 70 GLU B N 1
ATOM 1937 C CA . GLU B 1 70 ? 3.879 29.859 1.924 1 86 70 GLU B CA 1
ATOM 1938 C C . GLU B 1 70 ? 4.91 28.75 2.156 1 86 70 GLU B C 1
ATOM 1940 O O . GLU B 1 70 ? 6.113 28.969 1.991 1 86 70 GLU B O 1
ATOM 1945 N N . ILE B 1 71 ? 4.492 27.641 2.553 1 83.56 71 ILE B N 1
ATOM 1946 C CA . ILE B 1 71 ? 5.359 26.5 2.834 1 83.56 71 ILE B CA 1
ATOM 1947 C C . ILE B 1 71 ? 5.898 25.922 1.527 1 83.56 71 ILE B C 1
ATOM 1949 O O . ILE B 1 71 ? 7.074 25.562 1.437 1 83.56 71 ILE B O 1
ATOM 1953 N N . ASP B 1 72 ? 5.102 25.906 0.486 1 85.94 72 ASP B N 1
ATOM 1954 C CA . ASP B 1 72 ? 5.523 25.422 -0.825 1 85.94 72 ASP B CA 1
ATOM 1955 C C . ASP B 1 72 ? 6.75 26.172 -1.324 1 85.94 72 ASP B C 1
ATOM 1957 O O . ASP B 1 72 ? 7.672 25.578 -1.882 1 85.94 72 ASP B O 1
ATOM 1961 N N . ASP B 1 73 ? 6.727 27.391 -1.056 1 87.62 73 ASP B N 1
ATOM 1962 C CA . ASP B 1 73 ? 7.824 28.234 -1.524 1 87.62 73 ASP B CA 1
ATOM 1963 C C . ASP B 1 73 ? 9.109 27.938 -0.746 1 87.62 73 ASP B C 1
ATOM 1965 O O . ASP B 1 73 ? 10.18 27.797 -1.338 1 87.62 73 ASP B O 1
ATOM 1969 N N . TYR B 1 74 ? 8.945 27.828 0.475 1 89.19 74 TYR B N 1
ATOM 1970 C CA . TYR B 1 74 ? 10.102 27.688 1.35 1 89.19 74 TYR B CA 1
ATOM 1971 C C . TYR B 1 74 ? 10.734 26.312 1.199 1 89.19 74 TYR B C 1
ATOM 1973 O O . TYR B 1 74 ? 11.953 26.156 1.294 1 89.19 74 TYR B O 1
ATOM 1981 N N . TYR B 1 75 ? 9.914 25.312 0.982 1 92.44 75 TYR B N 1
ATOM 1982 C CA . TYR B 1 75 ? 10.375 23.922 0.936 1 92.44 75 TYR B CA 1
ATOM 1983 C C . TYR B 1 75 ? 10.359 23.391 -0.492 1 92.44 75 TYR B C 1
ATOM 1985 O O . TYR B 1 75 ? 10.188 22.188 -0.712 1 92.44 75 TYR B O 1
ATOM 1993 N N . ALA B 1 76 ? 10.508 24.234 -1.441 1 88.62 76 ALA B N 1
ATOM 1994 C CA . ALA B 1 76 ? 10.367 23.891 -2.85 1 88.62 76 ALA B CA 1
ATOM 1995 C C . ALA B 1 76 ? 11.336 22.766 -3.23 1 88.62 76 ALA B C 1
ATOM 1997 O O . ALA B 1 76 ? 11.031 21.938 -4.102 1 88.62 76 ALA B O 1
ATOM 1998 N N . ASP B 1 77 ? 12.422 22.641 -2.514 1 91.5 77 ASP B N 1
ATOM 1999 C CA . ASP B 1 77 ? 13.438 21.656 -2.877 1 91.5 77 ASP B CA 1
ATOM 2000 C C . ASP B 1 77 ? 13.219 20.344 -2.127 1 91.5 77 ASP B C 1
ATOM 2002 O O . ASP B 1 77 ? 13.914 19.359 -2.381 1 91.5 77 ASP B O 1
ATOM 2006 N N . VAL B 1 78 ? 12.258 20.328 -1.206 1 94.19 78 VAL B N 1
ATOM 2007 C CA . VAL B 1 78 ? 11.922 19.125 -0.447 1 94.19 78 VAL B CA 1
ATOM 2008 C C . VAL B 1 78 ? 10.734 18.422 -1.103 1 94.19 78 VAL B C 1
ATOM 2010 O O . VAL B 1 78 ? 9.578 18.781 -0.861 1 94.19 78 VAL B O 1
ATOM 2013 N N . LYS B 1 79 ? 10.961 17.469 -1.906 1 94.44 79 LYS B N 1
ATOM 2014 C CA . LYS B 1 79 ? 9.922 16.844 -2.723 1 94.44 79 LYS B CA 1
ATOM 2015 C C . LYS B 1 79 ? 9.188 15.758 -1.941 1 94.44 79 LYS B C 1
ATOM 2017 O O . LYS B 1 79 ? 7.953 15.758 -1.887 1 94.44 79 LYS B O 1
ATOM 2022 N N . TYR B 1 80 ? 9.953 14.93 -1.267 1 95.38 80 TYR B N 1
ATOM 2023 C CA . TYR B 1 80 ? 9.383 13.719 -0.674 1 95.38 80 TYR B CA 1
ATOM 2024 C C . TYR B 1 80 ? 8.367 14.07 0.406 1 95.38 80 TYR B C 1
ATOM 2026 O O . TYR B 1 80 ? 7.227 13.609 0.363 1 95.38 80 TYR B O 1
ATOM 2034 N N . GLU B 1 81 ? 8.75 14.945 1.313 1 96.38 81 GLU B N 1
ATOM 2035 C CA . GLU B 1 81 ? 7.859 15.273 2.424 1 96.38 81 GLU B CA 1
ATOM 2036 C C . GLU B 1 81 ? 6.664 16.094 1.946 1 96.38 81 GLU B C 1
ATOM 2038 O O . GLU B 1 81 ? 5.562 15.969 2.49 1 96.38 81 GLU B O 1
ATOM 2043 N N . ARG B 1 82 ? 6.867 16.922 0.943 1 97 82 ARG B N 1
ATOM 2044 C CA . ARG B 1 82 ? 5.746 17.688 0.39 1 97 82 ARG B CA 1
ATOM 2045 C C . ARG B 1 82 ? 4.703 16.75 -0.214 1 97 82 ARG B C 1
ATOM 2047 O O . ARG B 1 82 ? 3.502 16.922 0.011 1 97 82 ARG B O 1
ATOM 2054 N N . ILE B 1 83 ? 5.133 15.758 -0.905 1 97.75 83 ILE B N 1
ATOM 2055 C CA . ILE B 1 83 ? 4.23 14.773 -1.505 1 97.75 83 ILE B CA 1
ATOM 2056 C C . ILE B 1 83 ? 3.555 13.953 -0.408 1 97.75 83 ILE B C 1
ATOM 2058 O O . ILE B 1 83 ? 2.35 13.703 -0.469 1 97.75 83 ILE B O 1
ATOM 2062 N N . ALA B 1 84 ? 4.324 13.562 0.598 1 97.81 84 ALA B N 1
ATOM 2063 C CA . ALA B 1 84 ? 3.775 12.773 1.694 1 97.81 84 ALA B CA 1
ATOM 2064 C C . ALA B 1 84 ? 2.635 13.508 2.389 1 97.81 84 ALA B C 1
ATOM 2066 O O . ALA B 1 84 ? 1.605 12.914 2.709 1 97.81 84 ALA B O 1
ATOM 2067 N N . ILE B 1 85 ? 2.789 14.789 2.641 1 97.81 85 ILE B N 1
ATOM 2068 C CA . ILE B 1 85 ? 1.772 15.602 3.297 1 97.81 85 ILE B CA 1
ATOM 2069 C C . ILE B 1 85 ? 0.52 15.664 2.426 1 97.81 85 ILE B C 1
ATOM 2071 O O . ILE B 1 85 ? -0.593 15.438 2.91 1 97.81 85 ILE B O 1
ATOM 2075 N N . LEU B 1 86 ? 0.717 15.938 1.143 1 98.12 86 LEU B N 1
ATOM 2076 C CA . LEU B 1 86 ? -0.404 16.031 0.214 1 98.12 86 LEU B CA 1
ATOM 2077 C C . LEU B 1 86 ? -1.122 14.703 0.08 1 98.12 86 LEU B C 1
ATOM 2079 O O . LEU B 1 86 ? -2.354 14.648 0.074 1 98.12 86 LEU B O 1
ATOM 2083 N N . ASN B 1 87 ? -0.401 13.625 -0.003 1 98.62 87 ASN B N 1
ATOM 2084 C CA . ASN B 1 87 ? -0.997 12.297 -0.107 1 98.62 87 ASN B CA 1
ATOM 2085 C C . ASN B 1 87 ? -1.771 11.93 1.155 1 98.62 87 ASN B C 1
ATOM 2087 O O . ASN B 1 87 ? -2.828 11.305 1.079 1 98.62 87 ASN B O 1
ATOM 2091 N N . ALA B 1 88 ? -1.215 12.266 2.287 1 98.31 88 ALA B N 1
ATOM 2092 C CA . ALA B 1 88 ? -1.933 12.008 3.533 1 98.31 88 ALA B CA 1
ATOM 2093 C C . ALA B 1 88 ? -3.275 12.734 3.553 1 98.31 88 ALA B C 1
ATOM 2095 O O . ALA B 1 88 ? -4.293 12.164 3.951 1 98.31 88 ALA B O 1
ATOM 2096 N N . LEU B 1 89 ? -3.303 13.969 3.125 1 98.38 89 LEU B N 1
ATOM 2097 C CA . LEU B 1 89 ? -4.547 14.727 3.047 1 98.38 89 LEU B CA 1
ATOM 2098 C C . LEU B 1 89 ? -5.496 14.109 2.027 1 98.38 89 LEU B C 1
ATOM 2100 O O . LEU B 1 89 ? -6.707 14.039 2.264 1 98.38 89 LEU B O 1
ATOM 2104 N N . GLY B 1 90 ? -4.914 13.719 0.909 1 98.75 90 GLY B N 1
ATOM 2105 C CA . GLY B 1 90 ? -5.719 13.008 -0.073 1 98.75 90 GLY B CA 1
ATOM 2106 C C . GLY B 1 90 ? -6.379 11.766 0.483 1 98.75 90 GLY B C 1
ATOM 2107 O O . GLY B 1 90 ? -7.574 11.547 0.284 1 98.75 90 GLY B O 1
ATOM 2108 N N . ALA B 1 91 ? -5.594 10.953 1.169 1 98.25 91 ALA B N 1
ATOM 2109 C CA . ALA B 1 91 ? -6.121 9.742 1.784 1 98.25 91 ALA B CA 1
ATOM 2110 C C . ALA B 1 91 ? -7.227 10.07 2.785 1 98.25 91 ALA B C 1
ATOM 2112 O O . ALA B 1 91 ? -8.297 9.453 2.764 1 98.25 91 ALA B O 1
ATOM 2113 N N . PHE B 1 92 ? -7.008 11.055 3.639 1 97.81 92 PHE B N 1
ATOM 2114 C CA . PHE B 1 92 ? -7.969 11.484 4.648 1 97.81 92 PHE B CA 1
ATOM 2115 C C . PHE B 1 92 ? -9.297 11.852 4.004 1 97.81 92 PHE B C 1
ATOM 2117 O O . PHE B 1 92 ? -10.352 11.352 4.406 1 97.81 92 PHE B O 1
ATOM 2124 N N . HIS B 1 93 ? -9.297 12.594 2.934 1 98.19 93 HIS B N 1
ATOM 2125 C CA . HIS B 1 93 ? -10.523 13.039 2.279 1 98.19 93 HIS B CA 1
ATOM 2126 C C . HIS B 1 93 ? -11.172 11.906 1.494 1 98.19 93 HIS B C 1
ATOM 2128 O O . HIS B 1 93 ? -12.391 11.852 1.362 1 98.19 93 HIS B O 1
ATOM 2134 N N . THR B 1 94 ? -10.375 11.016 0.95 1 98.38 94 THR B N 1
ATOM 2135 C CA . THR B 1 94 ? -10.922 9.844 0.264 1 98.38 94 THR B CA 1
ATOM 2136 C C . THR B 1 94 ? -11.82 9.039 1.196 1 98.38 94 THR B C 1
ATOM 2138 O O . THR B 1 94 ? -12.969 8.758 0.865 1 98.38 94 THR B O 1
ATOM 2141 N N . PHE B 1 95 ? -11.328 8.75 2.373 1 96.38 95 PHE B N 1
ATOM 2142 C CA . PHE B 1 95 ? -12.086 7.848 3.238 1 96.38 95 PHE B CA 1
ATOM 2143 C C . PHE B 1 95 ? -13.18 8.602 3.984 1 96.38 95 PHE B C 1
ATOM 2145 O O . PHE B 1 95 ? -14.219 8.031 4.312 1 96.38 95 PHE B O 1
ATOM 2152 N N . LEU B 1 96 ? -12.992 9.922 4.234 1 95.56 96 LEU B N 1
ATOM 2153 C CA . LEU B 1 96 ? -14.102 10.734 4.715 1 95.56 96 LEU B CA 1
ATOM 2154 C C . LEU B 1 96 ? -15.25 10.734 3.709 1 95.56 96 LEU B C 1
ATOM 2156 O O . LEU B 1 96 ? -16.422 10.648 4.09 1 95.56 96 LEU B O 1
ATOM 2160 N N . GLY B 1 97 ? -14.844 10.922 2.447 1 97 97 GLY B N 1
ATOM 2161 C CA . GLY B 1 97 ? -15.859 10.852 1.404 1 97 97 GLY B CA 1
ATOM 2162 C C . GLY B 1 97 ? -16.609 9.539 1.383 1 97 97 GLY B C 1
ATOM 2163 O O . GLY B 1 97 ? -17.828 9.516 1.202 1 97 97 GLY B O 1
ATOM 2164 N N . LYS B 1 98 ? -15.977 8.469 1.563 1 95.12 98 LYS B N 1
ATOM 2165 C CA . LYS B 1 98 ? -16.594 7.148 1.577 1 95.12 98 LYS B CA 1
ATOM 2166 C C . LYS B 1 98 ? -17.578 7.016 2.736 1 95.12 98 LYS B C 1
ATOM 2168 O O . LYS B 1 98 ? -18.578 6.312 2.625 1 95.12 98 LYS B O 1
ATOM 2173 N N . ALA B 1 99 ? -17.297 7.711 3.807 1 94.44 99 ALA B N 1
ATOM 2174 C CA . ALA B 1 99 ? -18.094 7.586 5.023 1 94.44 99 ALA B CA 1
ATOM 2175 C C . ALA B 1 99 ? -19.281 8.555 5.012 1 94.44 99 ALA B C 1
ATOM 2177 O O . ALA B 1 99 ? -20.172 8.469 5.852 1 94.44 99 ALA B O 1
ATOM 2178 N N . GLU B 1 100 ? -19.203 9.445 4.09 1 94.88 100 GLU B N 1
ATOM 2179 C CA . GLU B 1 100 ? -20.219 10.492 4.062 1 94.88 100 GLU B CA 1
ATOM 2180 C C . GLU B 1 100 ? -21.234 10.266 2.941 1 94.88 100 GLU B C 1
ATOM 2182 O O . GLU B 1 100 ? -21.047 9.375 2.109 1 94.88 100 GLU B O 1
ATOM 2187 N N . LYS B 1 101 ? -22.344 11.039 2.992 1 95.06 101 LYS B N 1
ATOM 2188 C CA . LYS B 1 101 ? -23.359 11.039 1.942 1 95.06 101 LYS B CA 1
ATOM 2189 C C . LYS B 1 101 ? -23.297 12.328 1.126 1 95.06 101 LYS B C 1
ATOM 2191 O O . LYS B 1 101 ? -22.672 13.312 1.544 1 95.06 101 LYS B O 1
ATOM 2196 N N . ALA B 1 102 ? -23.859 12.156 0.027 1 93.56 102 ALA B N 1
ATOM 2197 C CA . ALA B 1 102 ? -23.969 13.375 -0.766 1 93.56 102 ALA B CA 1
ATOM 2198 C C . ALA B 1 102 ? -24.688 14.477 0.018 1 93.56 102 ALA B C 1
ATOM 2200 O O . ALA B 1 102 ? -25.625 14.203 0.767 1 93.56 102 ALA B O 1
ATOM 2201 N N . PRO B 1 103 ? -24.328 15.727 -0.158 1 96.69 103 PRO B N 1
ATOM 2202 C CA . PRO B 1 103 ? -23.328 16.25 -1.101 1 96.69 103 PRO B CA 1
ATOM 2203 C C . PRO B 1 103 ? -21.922 16.266 -0.52 1 96.69 103 PRO B C 1
ATOM 2205 O O . PRO B 1 103 ? -20.953 16.531 -1.243 1 96.69 103 PRO B O 1
ATOM 2208 N N . GLN B 1 104 ? -21.734 16.094 0.769 1 97.06 104 GLN B N 1
ATOM 2209 C CA . GLN B 1 104 ? -20.438 16.156 1.437 1 97.06 104 GLN B CA 1
ATOM 2210 C C . GLN B 1 104 ? -19.469 15.141 0.837 1 97.06 104 GLN B C 1
ATOM 2212 O O . GLN B 1 104 ? -18.266 15.406 0.742 1 97.06 104 GLN B O 1
ATOM 2217 N N . LYS B 1 105 ? -19.969 14 0.478 1 97.62 105 LYS B N 1
ATOM 2218 C CA . LYS B 1 105 ? -19.172 12.969 -0.187 1 97.62 105 LYS B CA 1
ATOM 2219 C C . LYS B 1 105 ? -18.422 13.547 -1.388 1 97.62 105 LYS B C 1
ATOM 2221 O O . LYS B 1 105 ? -17.203 13.367 -1.515 1 97.62 105 LYS B O 1
ATOM 2226 N N . GLU B 1 106 ? -19.109 14.266 -2.205 1 97.94 106 GLU B N 1
ATOM 2227 C CA . GLU B 1 106 ? -18.547 14.828 -3.424 1 97.94 106 GLU B CA 1
ATOM 2228 C C . GLU B 1 106 ? -17.516 15.922 -3.105 1 97.94 106 GLU B C 1
ATOM 2230 O O . GLU B 1 106 ? -16.531 16.062 -3.812 1 97.94 106 GLU B O 1
ATOM 2235 N N . VAL B 1 107 ? -17.844 16.641 -2.127 1 98.38 107 VAL B N 1
ATOM 2236 C CA . VAL B 1 107 ? -16.922 17.688 -1.704 1 98.38 107 VAL B CA 1
ATOM 2237 C C . VAL B 1 107 ? -15.594 17.062 -1.28 1 98.38 107 VAL B C 1
ATOM 2239 O O . VAL B 1 107 ? -14.531 17.5 -1.708 1 98.38 107 VAL B O 1
ATOM 2242 N N . HIS B 1 108 ? -15.648 16 -0.504 1 98.31 108 HIS B N 1
ATOM 2243 C CA . HIS B 1 108 ? -14.445 15.32 -0.04 1 98.31 108 HIS B CA 1
ATOM 2244 C C . HIS B 1 108 ? -13.703 14.656 -1.198 1 98.31 108 HIS B C 1
ATOM 2246 O O . HIS B 1 108 ? -12.477 14.688 -1.255 1 98.31 108 HIS B O 1
ATOM 2252 N N . PHE B 1 109 ? -14.391 14.055 -2.105 1 98.69 109 PHE B N 1
ATOM 2253 C CA . PHE B 1 109 ? -13.742 13.453 -3.266 1 98.69 109 PHE B CA 1
ATOM 2254 C C . PHE B 1 109 ? -13.055 14.516 -4.113 1 98.69 109 PHE B C 1
ATOM 2256 O O . PHE B 1 109 ? -11.977 14.273 -4.664 1 98.69 109 PHE B O 1
ATOM 2263 N N . LYS B 1 110 ? -13.664 15.68 -4.25 1 98.75 110 LYS B N 1
ATOM 2264 C CA . LYS B 1 110 ? -13.047 16.797 -4.961 1 98.75 110 LYS B CA 1
ATOM 2265 C C . LYS B 1 110 ? -11.766 17.25 -4.262 1 98.75 110 LYS B C 1
ATOM 2267 O O . LYS B 1 110 ? -10.742 17.469 -4.914 1 98.75 110 LYS B O 1
ATOM 2272 N N . ASP B 1 111 ? -11.867 17.406 -2.994 1 98.69 111 ASP B N 1
ATOM 2273 C CA . ASP B 1 111 ? -10.688 17.781 -2.223 1 98.69 111 ASP B CA 1
ATOM 2274 C C . ASP B 1 111 ? -9.57 16.75 -2.389 1 98.69 111 ASP B C 1
ATOM 2276 O O . ASP B 1 111 ? -8.414 17.125 -2.629 1 98.69 111 ASP B O 1
ATOM 2280 N N . ALA B 1 112 ? -9.867 15.469 -2.242 1 98.88 112 ALA B N 1
ATOM 2281 C CA . ALA B 1 112 ? -8.883 14.406 -2.43 1 98.88 112 ALA B CA 1
ATOM 2282 C C . ALA B 1 112 ? -8.219 14.508 -3.799 1 98.88 112 ALA B C 1
ATOM 2284 O O . ALA B 1 112 ? -6.988 14.438 -3.906 1 98.88 112 ALA B O 1
ATOM 2285 N N . THR B 1 113 ? -9.047 14.719 -4.816 1 98.88 113 THR B N 1
ATOM 2286 C CA . THR B 1 113 ? -8.539 14.859 -6.18 1 98.88 113 THR B CA 1
ATOM 2287 C C . THR B 1 113 ? -7.547 16.016 -6.27 1 98.88 113 THR B C 1
ATOM 2289 O O . THR B 1 113 ? -6.477 15.875 -6.867 1 98.88 113 THR B O 1
ATOM 2292 N N . GLN B 1 114 ? -7.906 17.078 -5.688 1 98.75 114 GLN B N 1
ATOM 2293 C CA . GLN B 1 114 ? -7.055 18.266 -5.727 1 98.75 114 GLN B CA 1
ATOM 2294 C C . GLN B 1 114 ? -5.719 18 -5.035 1 98.75 114 GLN B C 1
ATOM 2296 O O . GLN B 1 114 ? -4.668 18.406 -5.535 1 98.75 114 GLN B O 1
ATOM 2301 N N . TYR B 1 115 ? -5.695 17.344 -3.914 1 98.69 115 TYR B N 1
ATOM 2302 C CA . TYR B 1 115 ? -4.453 17.047 -3.209 1 98.69 115 TYR B CA 1
ATOM 2303 C C . TYR B 1 115 ? -3.576 16.109 -4.027 1 98.69 115 TYR B C 1
ATOM 2305 O O . TYR B 1 115 ? -2.367 16.312 -4.145 1 98.69 115 TYR B O 1
ATOM 2313 N N . TYR B 1 116 ? -4.145 15.062 -4.602 1 98.81 116 TYR B N 1
ATOM 2314 C CA . TYR B 1 116 ? -3.361 14.148 -5.426 1 98.81 116 TYR B CA 1
ATOM 2315 C C . TYR B 1 116 ? -2.826 14.852 -6.664 1 98.81 116 TYR B C 1
ATOM 2317 O O . TYR B 1 116 ? -1.725 14.555 -7.133 1 98.81 116 TYR B O 1
ATOM 2325 N N . ASN B 1 117 ? -3.631 15.789 -7.25 1 98.75 117 ASN B N 1
ATOM 2326 C CA . ASN B 1 117 ? -3.145 16.578 -8.375 1 98.75 117 ASN B CA 1
ATOM 2327 C C . ASN B 1 117 ? -1.928 17.406 -7.992 1 98.75 117 ASN B C 1
ATOM 2329 O O . ASN B 1 117 ? -0.952 17.484 -8.742 1 98.75 117 ASN B O 1
ATOM 2333 N N . ARG B 1 118 ? -2.01 18.047 -6.918 1 97.94 118 ARG B N 1
ATOM 2334 C CA . ARG B 1 118 ? -0.886 18.859 -6.441 1 97.94 118 ARG B CA 1
ATOM 2335 C C . ARG B 1 118 ? 0.343 17.984 -6.199 1 97.94 118 ARG B C 1
ATOM 2337 O O . ARG B 1 118 ? 1.462 18.375 -6.539 1 97.94 118 ARG B O 1
ATOM 2344 N N . ALA B 1 119 ? 0.173 16.797 -5.586 1 98.19 119 ALA B N 1
ATOM 2345 C CA . ALA B 1 119 ? 1.278 15.867 -5.391 1 98.19 119 ALA B CA 1
ATOM 2346 C C . ALA B 1 119 ? 1.882 15.445 -6.727 1 98.19 119 ALA B C 1
ATOM 2348 O O . ALA B 1 119 ? 3.105 15.391 -6.875 1 98.19 119 ALA B O 1
ATOM 2349 N N . SER B 1 120 ? 1.024 15.172 -7.711 1 98.12 120 SER B N 1
ATOM 2350 C CA . SER B 1 120 ? 1.456 14.734 -9.031 1 98.12 120 SER B CA 1
ATOM 2351 C C . SER B 1 120 ? 2.246 15.828 -9.75 1 98.12 120 SER B C 1
ATOM 2353 O O . SER B 1 120 ? 3.143 15.531 -10.539 1 98.12 120 SER B O 1
ATOM 2355 N N . ARG B 1 121 ? 1.958 17.078 -9.5 1 96.94 121 ARG B N 1
ATOM 2356 C CA . ARG B 1 121 ? 2.682 18.188 -10.102 1 96.94 121 ARG B CA 1
ATOM 2357 C C . ARG B 1 121 ? 4.113 18.25 -9.586 1 96.94 121 ARG B C 1
ATOM 2359 O O . ARG B 1 121 ? 5.016 18.719 -10.289 1 96.94 121 ARG B O 1
ATOM 2366 N N . ILE B 1 122 ? 4.289 17.859 -8.375 1 96.56 122 ILE B N 1
ATOM 2367 C CA . ILE B 1 122 ? 5.633 17.828 -7.805 1 96.56 122 ILE B CA 1
ATOM 2368 C C . ILE B 1 122 ? 6.438 16.688 -8.445 1 96.56 122 ILE B C 1
ATOM 2370 O O . ILE B 1 122 ? 7.59 16.891 -8.836 1 96.56 122 ILE B O 1
ATOM 2374 N N . ASP B 1 123 ? 5.891 15.523 -8.578 1 97.25 123 ASP B N 1
ATOM 2375 C CA . ASP B 1 123 ? 6.477 14.359 -9.234 1 97.25 123 ASP B CA 1
ATOM 2376 C C . ASP B 1 123 ? 5.395 13.461 -9.836 1 97.25 123 ASP B C 1
ATOM 2378 O O . ASP B 1 123 ? 4.691 12.758 -9.109 1 97.25 123 ASP B O 1
ATOM 2382 N N . GLU B 1 124 ? 5.262 13.406 -11.047 1 97.5 124 GLU B N 1
ATOM 2383 C CA . GLU B 1 124 ? 4.184 12.703 -11.734 1 97.5 124 GLU B CA 1
ATOM 2384 C C . GLU B 1 124 ? 4.391 11.195 -11.695 1 97.5 124 GLU B C 1
ATOM 2386 O O . GLU B 1 124 ? 3.475 10.43 -12.008 1 97.5 124 GLU B O 1
ATOM 2391 N N . THR B 1 125 ? 5.535 10.703 -11.289 1 97.25 125 THR B N 1
ATOM 2392 C CA . THR B 1 125 ? 5.836 9.273 -11.344 1 97.25 125 THR B CA 1
ATOM 2393 C C . THR B 1 125 ? 5.758 8.648 -9.953 1 97.25 125 THR B C 1
ATOM 2395 O O . THR B 1 125 ? 5.961 7.441 -9.805 1 97.25 125 THR B O 1
ATOM 2398 N N . GLU B 1 126 ? 5.551 9.445 -8.914 1 97.75 126 GLU B N 1
ATOM 2399 C CA . GLU B 1 126 ? 5.555 8.961 -7.535 1 97.75 126 GLU B CA 1
ATOM 2400 C C . GLU B 1 126 ? 4.516 7.859 -7.328 1 97.75 126 GLU B C 1
ATOM 2402 O O . GLU B 1 126 ? 3.312 8.117 -7.402 1 97.75 126 GLU B O 1
ATOM 2407 N N . PRO B 1 127 ? 4.883 6.609 -7.012 1 98.12 127 PRO B N 1
ATOM 2408 C CA . PRO B 1 127 ? 3.941 5.492 -6.91 1 98.12 127 PRO B CA 1
ATOM 2409 C C . PRO B 1 127 ? 2.893 5.703 -5.824 1 98.12 127 PRO B C 1
ATOM 2411 O O . PRO B 1 127 ? 1.732 5.32 -5.996 1 98.12 127 PRO B O 1
ATOM 2414 N N . SER B 1 128 ? 3.316 6.285 -4.684 1 98.44 128 SER B N 1
ATOM 2415 C CA . SER B 1 128 ? 2.371 6.473 -3.586 1 98.44 128 SER B CA 1
ATOM 2416 C C . SER B 1 128 ? 1.185 7.328 -4.02 1 98.44 128 SER B C 1
ATOM 2418 O O . SER B 1 128 ? 0.048 7.074 -3.617 1 98.44 128 SER B O 1
ATOM 2420 N N . THR B 1 129 ? 1.437 8.352 -4.84 1 98.75 129 THR B N 1
ATOM 2421 C CA . THR B 1 129 ? 0.365 9.211 -5.336 1 98.75 129 THR B CA 1
ATOM 2422 C C . THR B 1 129 ? -0.575 8.43 -6.246 1 98.75 129 THR B C 1
ATOM 2424 O O . THR B 1 129 ? -1.797 8.562 -6.148 1 98.75 129 THR B O 1
ATOM 2427 N N . TRP B 1 130 ? -0.043 7.598 -7.113 1 98.75 130 TRP B N 1
ATOM 2428 C CA . TRP B 1 130 ? -0.858 6.766 -7.992 1 98.75 130 TRP B CA 1
ATOM 2429 C C . TRP B 1 130 ? -1.679 5.762 -7.188 1 98.75 130 TRP B C 1
ATOM 2431 O O . TRP B 1 130 ? -2.838 5.496 -7.516 1 98.75 130 TRP B O 1
ATOM 2441 N N . ILE B 1 131 ? -1.066 5.207 -6.172 1 98.69 131 ILE B N 1
ATOM 2442 C CA . ILE B 1 131 ? -1.795 4.309 -5.281 1 98.69 131 ILE B CA 1
ATOM 2443 C C . ILE B 1 131 ? -2.969 5.051 -4.648 1 98.69 131 ILE B C 1
ATOM 2445 O O . ILE B 1 131 ? -4.086 4.535 -4.602 1 98.69 131 ILE B O 1
ATOM 2449 N N . GLY B 1 132 ? -2.689 6.23 -4.137 1 98.75 132 GLY B N 1
ATOM 2450 C CA . GLY B 1 132 ? -3.748 7.055 -3.578 1 98.75 132 GLY B CA 1
ATOM 2451 C C . GLY B 1 132 ? -4.859 7.355 -4.566 1 98.75 132 GLY B C 1
ATOM 2452 O O . GLY B 1 132 ? -6.039 7.238 -4.238 1 98.75 132 GLY B O 1
ATOM 2453 N N . ARG B 1 133 ? -4.48 7.695 -5.781 1 98.69 133 ARG B N 1
ATOM 2454 C CA . ARG B 1 133 ? -5.461 7.953 -6.832 1 98.69 133 ARG B CA 1
ATOM 2455 C C . ARG B 1 133 ? -6.293 6.711 -7.117 1 98.69 133 ARG B C 1
ATOM 2457 O O . ARG B 1 133 ? -7.512 6.797 -7.289 1 98.69 133 ARG B O 1
ATOM 2464 N N . GLY B 1 134 ? -5.613 5.605 -7.223 1 98.56 134 GLY B N 1
ATOM 2465 C CA . GLY B 1 134 ? -6.34 4.359 -7.395 1 98.56 134 GLY B CA 1
ATOM 2466 C C . GLY B 1 134 ? -7.367 4.109 -6.309 1 98.56 134 GLY B C 1
ATOM 2467 O O . GLY B 1 134 ? -8.508 3.744 -6.598 1 98.56 134 GLY B O 1
ATOM 2468 N N . GLN B 1 135 ? -6.992 4.32 -5.062 1 98.25 135 GLN B N 1
ATOM 2469 C CA . GLN B 1 135 ? -7.895 4.133 -3.934 1 98.25 135 GLN B CA 1
ATOM 2470 C C . GLN B 1 135 ? -9.07 5.098 -4.004 1 98.25 135 GLN B C 1
ATOM 2472 O O . GLN B 1 135 ? -10.203 4.73 -3.688 1 98.25 135 GLN B O 1
ATOM 2477 N N . LEU B 1 136 ? -8.828 6.363 -4.359 1 98.62 136 LEU B N 1
ATOM 2478 C CA . LEU B 1 136 ? -9.898 7.344 -4.531 1 98.62 136 LEU B CA 1
ATOM 2479 C C . LEU B 1 136 ? -10.883 6.891 -5.605 1 98.62 136 LEU B C 1
ATOM 2481 O O . LEU B 1 136 ? -12.102 6.98 -5.414 1 98.62 136 LEU B O 1
ATOM 2485 N N . CYS B 1 137 ? -10.383 6.406 -6.746 1 98.31 137 CYS B N 1
ATOM 2486 C CA . CYS B 1 137 ? -11.227 5.93 -7.832 1 98.31 137 CYS B CA 1
ATOM 2487 C C . CYS B 1 137 ? -12.07 4.738 -7.387 1 98.31 137 CYS B C 1
ATOM 2489 O O . CYS B 1 137 ? -13.234 4.617 -7.77 1 98.31 137 CYS B O 1
ATOM 2491 N N . VAL B 1 138 ? -11.484 3.846 -6.594 1 96.62 138 VAL B N 1
ATOM 2492 C CA . VAL B 1 138 ? -12.25 2.74 -6.027 1 96.62 138 VAL B CA 1
ATOM 2493 C C . VAL B 1 138 ? -13.406 3.289 -5.188 1 96.62 138 VAL B C 1
ATOM 2495 O O . VAL B 1 138 ? -14.547 2.85 -5.324 1 96.62 138 VAL B O 1
ATOM 2498 N N . ALA B 1 139 ? -13.109 4.254 -4.297 1 96.25 139 ALA B N 1
ATOM 2499 C CA . ALA B 1 139 ? -14.109 4.84 -3.414 1 96.25 139 ALA B CA 1
ATOM 2500 C C . ALA B 1 139 ? -15.242 5.48 -4.215 1 96.25 139 ALA B C 1
ATOM 2502 O O . ALA B 1 139 ? -16.406 5.449 -3.797 1 96.25 139 ALA B O 1
ATOM 2503 N N . LYS B 1 140 ? -14.891 6.012 -5.363 1 97 140 LYS B N 1
ATOM 2504 C CA . LYS B 1 140 ? -15.859 6.691 -6.219 1 97 140 LYS B CA 1
ATOM 2505 C C . LYS B 1 140 ? -16.609 5.691 -7.09 1 97 140 LYS B C 1
ATOM 2507 O O . LYS B 1 140 ? -17.578 6.059 -7.77 1 97 140 LYS B O 1
ATOM 2512 N N . GLY B 1 141 ? -16.125 4.461 -7.211 1 96.06 141 GLY B N 1
ATOM 2513 C CA . GLY B 1 141 ? -16.719 3.465 -8.086 1 96.06 141 GLY B CA 1
ATOM 2514 C C . GLY B 1 141 ? -16.219 3.559 -9.516 1 96.06 141 GLY B C 1
ATOM 2515 O O . GLY B 1 141 ? -16.844 2.996 -10.43 1 96.06 141 GLY B O 1
ATOM 2516 N N . GLU B 1 142 ? -15.211 4.301 -9.711 1 97.62 142 GLU B N 1
ATOM 2517 C CA . GLU B 1 142 ? -14.578 4.426 -11.023 1 97.62 142 GLU B CA 1
ATOM 2518 C C . GLU B 1 142 ? -13.531 3.34 -11.234 1 97.62 142 GLU B C 1
ATOM 2520 O O . GLU B 1 142 ? -12.336 3.631 -11.297 1 97.62 142 GLU B O 1
ATOM 2525 N N . LEU B 1 143 ? -13.922 2.139 -11.5 1 96.81 143 LEU B N 1
ATOM 2526 C CA . LEU B 1 143 ? -13.102 0.939 -11.383 1 96.81 143 LEU B CA 1
ATOM 2527 C C . LEU B 1 143 ? -12.07 0.874 -12.508 1 96.81 143 LEU B C 1
ATOM 2529 O O . LEU B 1 143 ? -10.945 0.418 -12.297 1 96.81 143 LEU B O 1
ATOM 2533 N N . GLN B 1 144 ? -12.43 1.27 -13.695 1 97 144 GLN B N 1
ATOM 2534 C CA . GLN B 1 144 ? -11.453 1.269 -14.781 1 97 144 GLN B CA 1
ATOM 2535 C C . GLN B 1 144 ? -10.312 2.244 -14.5 1 97 144 GLN B C 1
ATOM 2537 O O . GLN B 1 144 ? -9.148 1.919 -14.711 1 97 144 GLN B O 1
ATOM 2542 N N . MET B 1 145 ? -10.656 3.393 -14.031 1 98.12 145 MET B N 1
ATOM 2543 C CA . MET B 1 145 ? -9.641 4.387 -13.695 1 98.12 145 MET B CA 1
ATOM 2544 C C . MET B 1 145 ? -8.773 3.902 -12.531 1 98.12 145 MET B C 1
ATOM 2546 O O . MET B 1 145 ? -7.57 4.168 -12.5 1 98.12 145 MET B O 1
ATOM 2550 N N . ALA B 1 146 ? -9.383 3.234 -11.578 1 98.19 146 ALA B N 1
ATOM 2551 C CA . ALA B 1 146 ? -8.633 2.631 -10.484 1 98.19 146 ALA B CA 1
ATOM 2552 C C . ALA B 1 146 ? -7.605 1.63 -11.008 1 98.19 146 ALA B C 1
ATOM 2554 O O . ALA B 1 146 ? -6.426 1.701 -10.656 1 98.19 146 ALA B O 1
ATOM 2555 N N . SER B 1 147 ? -8.047 0.764 -11.867 1 96.88 147 SER B N 1
ATOM 2556 C CA . SER B 1 147 ? -7.176 -0.247 -12.453 1 96.88 147 SER B CA 1
ATOM 2557 C C . SER B 1 147 ? -6.012 0.394 -13.203 1 96.88 147 SER B C 1
ATOM 2559 O O . SER B 1 147 ? -4.867 -0.049 -13.07 1 96.88 147 SER B O 1
ATOM 2561 N N . ASP B 1 148 ? -6.316 1.428 -13.945 1 97.75 148 ASP B N 1
ATOM 2562 C CA . ASP B 1 148 ? -5.281 2.131 -14.695 1 97.75 148 ASP B CA 1
ATOM 2563 C C . ASP B 1 148 ? -4.219 2.703 -13.766 1 97.75 148 ASP B C 1
ATOM 2565 O O . ASP B 1 148 ? -3.025 2.641 -14.062 1 97.75 148 ASP B O 1
ATOM 2569 N N . SER B 1 149 ? -4.652 3.266 -12.68 1 98.19 149 SER B N 1
ATOM 2570 C CA . SER B 1 149 ? -3.721 3.842 -11.719 1 98.19 149 SER B CA 1
ATOM 2571 C C . SER B 1 149 ? -2.795 2.775 -11.141 1 98.19 149 SER B C 1
ATOM 2573 O O . SER B 1 149 ? -1.58 2.979 -11.062 1 98.19 149 SER B O 1
ATOM 2575 N N . PHE B 1 150 ? -3.279 1.622 -10.742 1 97.88 150 PHE B N 1
ATOM 2576 C CA . PHE B 1 150 ? -2.473 0.542 -10.188 1 97.88 150 PHE B CA 1
ATOM 2577 C C . PHE B 1 150 ? -1.553 -0.048 -11.25 1 97.88 150 PHE B C 1
ATOM 2579 O O . PHE B 1 150 ? -0.407 -0.399 -10.961 1 97.88 150 PHE B O 1
ATOM 2586 N N . LYS B 1 151 ? -2.053 -0.117 -12.469 1 96.12 151 LYS B N 1
ATOM 2587 C CA . LYS B 1 151 ? -1.255 -0.637 -13.57 1 96.12 151 LYS B CA 1
ATOM 2588 C C . LYS B 1 151 ? -0.035 0.242 -13.836 1 96.12 151 LYS B C 1
ATOM 2590 O O . LYS B 1 151 ? 1.047 -0.263 -14.141 1 96.12 151 LYS B O 1
ATOM 2595 N N . ILE B 1 152 ? -0.241 1.498 -13.734 1 97.31 152 ILE B N 1
ATOM 2596 C CA . ILE B 1 152 ? 0.866 2.428 -13.938 1 97.31 152 ILE B CA 1
ATOM 2597 C C . ILE B 1 152 ? 1.984 2.117 -12.945 1 97.31 152 ILE B C 1
ATOM 2599 O O . ILE B 1 152 ? 3.158 2.062 -13.312 1 97.31 152 ILE B O 1
ATOM 2603 N N . VAL B 1 153 ? 1.655 1.881 -11.688 1 98.06 153 VAL B N 1
ATOM 2604 C CA . VAL B 1 153 ? 2.627 1.564 -10.648 1 98.06 153 VAL B CA 1
ATOM 2605 C C . VAL B 1 153 ? 3.289 0.223 -10.945 1 98.06 153 VAL B C 1
ATOM 2607 O O . VAL B 1 153 ? 4.516 0.101 -10.883 1 98.06 153 VAL B O 1
ATOM 2610 N N . LEU B 1 154 ? 2.523 -0.762 -11.367 1 95.5 154 LEU B N 1
ATOM 2611 C CA . LEU B 1 154 ? 3.008 -2.121 -11.578 1 95.5 154 LEU B CA 1
ATOM 2612 C C . LEU B 1 154 ? 3.869 -2.205 -12.828 1 95.5 154 LEU B C 1
ATOM 2614 O O . LEU B 1 154 ? 4.773 -3.041 -12.914 1 95.5 154 LEU B O 1
ATOM 2618 N N . ASP B 1 155 ? 3.607 -1.353 -13.797 1 93.62 155 ASP B N 1
ATOM 2619 C CA . ASP B 1 155 ? 4.434 -1.302 -15 1 93.62 155 ASP B CA 1
ATOM 2620 C C . ASP B 1 155 ? 5.84 -0.801 -14.68 1 93.62 155 ASP B C 1
ATOM 2622 O O . ASP B 1 155 ? 6.812 -1.208 -15.32 1 93.62 155 ASP B O 1
ATOM 2626 N N . GLU B 1 156 ? 5.883 -0.018 -13.719 1 94.31 156 GLU B N 1
ATOM 2627 C CA . GLU B 1 156 ? 7.18 0.507 -13.297 1 94.31 156 GLU B CA 1
ATOM 2628 C C . GLU B 1 156 ? 7.852 -0.426 -12.297 1 94.31 156 GLU B C 1
ATOM 2630 O O . GLU B 1 156 ? 9.055 -0.669 -12.375 1 94.31 156 GLU B O 1
ATOM 2635 N N . ASP B 1 157 ? 7.121 -0.88 -11.398 1 95.12 157 ASP B N 1
ATOM 2636 C CA . ASP B 1 157 ? 7.559 -1.801 -10.359 1 95.12 157 ASP B CA 1
ATOM 2637 C C . ASP B 1 157 ? 6.586 -2.967 -10.211 1 95.12 157 ASP B C 1
ATOM 2639 O O . ASP B 1 157 ? 5.629 -2.891 -9.43 1 95.12 157 ASP B O 1
ATOM 2643 N N . GLY B 1 158 ? 6.906 -4.004 -10.836 1 92.19 158 GLY B N 1
ATOM 2644 C CA . GLY B 1 158 ? 6.004 -5.141 -10.906 1 92.19 158 GLY B CA 1
ATOM 2645 C C . GLY B 1 158 ? 5.754 -5.793 -9.562 1 92.19 158 GLY B C 1
ATOM 2646 O O . GLY B 1 158 ? 4.785 -6.535 -9.398 1 92.19 158 GLY B O 1
ATOM 2647 N N . ASP B 1 159 ? 6.582 -5.496 -8.578 1 91.62 159 ASP B N 1
ATOM 2648 C CA . ASP B 1 159 ? 6.473 -6.156 -7.285 1 91.62 159 ASP B CA 1
ATOM 2649 C C . ASP B 1 159 ? 5.926 -5.199 -6.227 1 91.62 159 ASP B C 1
ATOM 2651 O O . ASP B 1 159 ? 6.031 -5.465 -5.027 1 91.62 159 ASP B O 1
ATOM 2655 N N . ASN B 1 160 ? 5.383 -4.039 -6.676 1 96.56 160 ASN B N 1
ATOM 2656 C CA . ASN B 1 160 ? 4.77 -3.125 -5.719 1 96.56 160 ASN B CA 1
ATOM 2657 C C . ASN B 1 160 ? 3.531 -3.74 -5.07 1 96.56 160 ASN B C 1
ATOM 2659 O O . ASN B 1 160 ? 2.473 -3.822 -5.695 1 96.56 160 ASN B O 1
ATOM 2663 N N . PHE B 1 161 ? 3.68 -4.094 -3.895 1 97.19 161 PHE B N 1
ATOM 2664 C CA . PHE B 1 161 ? 2.676 -4.926 -3.244 1 97.19 161 PHE B CA 1
ATOM 2665 C C . PHE B 1 161 ? 1.379 -4.148 -3.039 1 97.19 161 PHE B C 1
ATOM 2667 O O . PHE B 1 161 ? 0.292 -4.664 -3.312 1 97.19 161 PHE B O 1
ATOM 2674 N N . PRO B 1 162 ? 1.416 -2.889 -2.617 1 98.06 162 PRO B N 1
ATOM 2675 C CA . PRO B 1 162 ? 0.167 -2.135 -2.486 1 98.06 162 PRO B CA 1
ATOM 2676 C C . PRO B 1 162 ? -0.607 -2.041 -3.799 1 98.06 162 PRO B C 1
ATOM 2678 O O . PRO B 1 162 ? -1.837 -2.139 -3.803 1 98.06 162 PRO B O 1
ATOM 2681 N N . ALA B 1 163 ? 0.11 -1.824 -4.855 1 97.81 163 ALA B N 1
ATOM 2682 C CA . ALA B 1 163 ? -0.562 -1.79 -6.152 1 97.81 163 ALA B CA 1
ATOM 2683 C C . ALA B 1 163 ? -1.146 -3.154 -6.504 1 97.81 163 ALA B C 1
ATOM 2685 O O . ALA B 1 163 ? -2.24 -3.242 -7.062 1 97.81 163 ALA B O 1
ATOM 2686 N N . LEU B 1 164 ? -0.432 -4.219 -6.219 1 96.25 164 LEU B N 1
ATOM 2687 C CA . LEU B 1 164 ? -0.941 -5.57 -6.422 1 96.25 164 LEU B CA 1
ATOM 2688 C C . LEU B 1 164 ? -2.203 -5.809 -5.598 1 96.25 164 LEU B C 1
ATOM 2690 O O . LEU B 1 164 ? -3.182 -6.367 -6.102 1 96.25 164 LEU B O 1
ATOM 2694 N N . LEU B 1 165 ? -2.17 -5.395 -4.316 1 96.69 165 LEU B N 1
ATOM 2695 C CA . LEU B 1 165 ? -3.357 -5.48 -3.477 1 96.69 165 LEU B CA 1
ATOM 2696 C C . LEU B 1 165 ? -4.539 -4.777 -4.129 1 96.69 165 LEU B C 1
ATOM 2698 O O . LEU B 1 165 ? -5.652 -5.309 -4.145 1 96.69 165 LEU B O 1
ATOM 2702 N N . GLY B 1 166 ? -4.242 -3.566 -4.648 1 96.81 166 GLY B N 1
ATOM 2703 C CA . GLY B 1 166 ? -5.289 -2.824 -5.332 1 96.81 166 GLY B CA 1
ATOM 2704 C C . GLY B 1 166 ? -5.867 -3.564 -6.52 1 96.81 166 GLY B C 1
ATOM 2705 O O . GLY B 1 166 ? -7.09 -3.641 -6.68 1 96.81 166 GLY B O 1
ATOM 2706 N N . GLN B 1 167 ? -5.062 -4.164 -7.316 1 95.38 167 GLN B N 1
ATOM 2707 C CA . GLN B 1 167 ? -5.52 -4.918 -8.477 1 95.38 167 GLN B CA 1
ATOM 2708 C C . GLN B 1 167 ? -6.32 -6.145 -8.055 1 95.38 167 GLN B C 1
ATOM 2710 O O . GLN B 1 167 ? -7.34 -6.469 -8.664 1 95.38 167 GLN B O 1
ATOM 2715 N N . CYS B 1 168 ? -5.84 -6.832 -7.062 1 95.06 168 CYS B N 1
ATOM 2716 C CA . CYS B 1 168 ? -6.539 -8.008 -6.562 1 95.06 168 CYS B CA 1
ATOM 2717 C C . CYS B 1 168 ? -7.938 -7.645 -6.074 1 95.06 168 CYS B C 1
ATOM 2719 O O . CYS B 1 168 ? -8.906 -8.352 -6.367 1 95.06 168 CYS B O 1
ATOM 2721 N N . ARG B 1 169 ? -7.977 -6.578 -5.32 1 94.12 169 ARG B N 1
ATOM 2722 C CA . ARG B 1 169 ? -9.273 -6.113 -4.832 1 94.12 169 ARG B CA 1
ATOM 2723 C C . ARG B 1 169 ? -10.234 -5.863 -5.984 1 94.12 169 ARG B C 1
ATOM 2725 O O . ARG B 1 169 ? -11.398 -6.254 -5.922 1 94.12 169 ARG B O 1
ATOM 2732 N N . LEU B 1 170 ? -9.781 -5.234 -7.008 1 95 170 LEU B N 1
ATOM 2733 C CA . LEU B 1 170 ? -10.625 -4.871 -8.141 1 95 170 LEU B CA 1
ATOM 2734 C C . LEU B 1 170 ? -11.133 -6.113 -8.859 1 95 170 LEU B C 1
ATOM 2736 O O . LEU B 1 170 ? -12.25 -6.113 -9.391 1 95 170 LEU B O 1
ATOM 2740 N N . LEU B 1 171 ? -10.352 -7.098 -8.875 1 91.5 171 LEU B N 1
ATOM 2741 C CA . LEU B 1 171 ? -10.711 -8.328 -9.57 1 91.5 171 LEU B CA 1
ATOM 2742 C C . LEU B 1 171 ? -11.898 -9.008 -8.906 1 91.5 171 LEU B C 1
ATOM 2744 O O . LEU B 1 171 ? -12.711 -9.648 -9.57 1 91.5 171 LEU B O 1
ATOM 2748 N N . PHE B 1 172 ? -12.055 -8.766 -7.625 1 89.5 172 PHE B N 1
ATOM 2749 C CA . PHE B 1 172 ? -13.078 -9.539 -6.922 1 89.5 172 PHE B CA 1
ATOM 2750 C C . PHE B 1 172 ? -14.219 -8.633 -6.469 1 89.5 172 PHE B C 1
ATOM 2752 O O . PHE B 1 172 ? -15.156 -9.094 -5.816 1 89.5 172 PHE B O 1
ATOM 2759 N N . ILE B 1 173 ? -14.031 -7.234 -6.508 1 78.94 173 ILE B N 1
ATOM 2760 C CA . ILE B 1 173 ? -15.148 -6.324 -6.305 1 78.94 173 ILE B CA 1
ATOM 2761 C C . ILE B 1 173 ? -16.141 -6.457 -7.461 1 78.94 173 ILE B C 1
ATOM 2763 O O . ILE B 1 173 ? -17.344 -6.305 -7.273 1 78.94 173 ILE B O 1
ATOM 2767 N N . SER B 1 174 ? -15.695 -6.738 -8.703 1 56.16 174 SER B N 1
ATOM 2768 C CA . SER B 1 174 ? -16.625 -6.77 -9.828 1 56.16 174 SER B CA 1
ATOM 2769 C C . SER B 1 174 ? -17.594 -7.949 -9.719 1 56.16 174 SER B C 1
ATOM 2771 O O . SER B 1 174 ? -17.219 -9.008 -9.195 1 56.16 174 SER B O 1
#